Protein AF-A0A5E6NLK2-F1 (afdb_monomer_lite)

Sequence (223 aa):
MHVSTFINYLEFEYADNPQQTLNQLRQVKIALLKRGDVGKQTLAALEQAGDEDGNALAQMLARDVYLHLIGTDGNDILTSGSGFDVLEGGNGDDTLNAGQGNDKVTGGAGNDIYIFNLGDGQLEIMDANGYDGLKFGEGITKDDITITQEADGFVYIRINNTTDVVKFTQASTTSTLAIDYIYFADNSHSRIDANVILASLKTLTEGNDTLTANRMALTTFKP

pLDDT: mean 71.97, std 18.77, range [28.12, 96.5]

Foldseek 3Di:
DPLAVVLVVLVVVCVVPVVVSLVVVLVLLVVLVVVPPRSVVVVVVNCQDYDPVRGSSVCSVLVQSEHEAEADAEEEEEECAGHAYEYHQAHYAYEYEDAADAYEYENYEEAYEYEDEPRNAEYEYEADYHQYEYEYDPPQDPVQWDWDQDPVRWIKIDGHPGNYIYIYDYPDDDQGTRHQWYAYPVRDIDGDDSCVRVVLVVPDDPDDDDDDPDPPDPPDDDD

Secondary structure (DSSP, 8-state):
--HHHHHHHHHHHHHH-HHHHHHHHHHHHHHHHTTTHHHHHHHHHHHT-STTTT-HHHHHHTTT---EEE--BS--EEEEEESS-EEEEEESS-EEEEEEEEEEEEEEES--EEEE-TT-EEEEE---SS--EEEE-TT--GGGEEEEE-TTS-EEEEETTSS-EEEE--SSSSS--S-SEEE-TTS-EEE--HHHHHHHHTT--SS-------S--------

Radius of gyration: 20.66 Å; chains: 1; bounding box: 40×51×59 Å

Structure (mmCIF, N/CA/C/O backbone):
data_AF-A0A5E6NLK2-F1
#
_entry.id   AF-A0A5E6NLK2-F1
#
loop_
_atom_site.group_PDB
_atom_site.id
_atom_site.type_symbol
_atom_site.label_atom_id
_atom_site.label_alt_id
_atom_site.label_comp_id
_atom_site.label_asym_id
_atom_site.label_entity_id
_atom_site.label_seq_id
_atom_site.pdbx_PDB_ins_code
_atom_site.Cartn_x
_atom_site.Cartn_y
_atom_site.Cartn_z
_atom_site.occupancy
_atom_site.B_iso_or_equiv
_atom_site.auth_seq_id
_atom_site.auth_comp_id
_atom_site.auth_asym_id
_atom_site.auth_atom_id
_atom_site.pdbx_PDB_model_num
ATOM 1 N N . MET A 1 1 ? 12.614 -22.047 29.871 1.00 49.19 1 MET A N 1
ATOM 2 C CA . MET A 1 1 ? 12.180 -20.660 30.132 1.00 49.19 1 MET A CA 1
ATOM 3 C C . MET A 1 1 ? 10.686 -20.638 29.865 1.00 49.19 1 MET A C 1
ATOM 5 O O . MET A 1 1 ? 10.304 -20.999 28.760 1.00 49.19 1 MET A O 1
ATOM 9 N N . HIS A 1 2 ? 9.848 -20.401 30.876 1.00 66.25 2 HIS A N 1
ATOM 10 C CA . HIS A 1 2 ? 8.403 -20.304 30.649 1.00 66.25 2 HIS A CA 1
ATOM 11 C C . HIS A 1 2 ? 8.123 -19.045 29.823 1.00 66.25 2 HIS A C 1
ATOM 13 O O . HIS A 1 2 ? 8.764 -18.020 30.047 1.00 66.25 2 HIS A O 1
ATOM 19 N N . VAL A 1 3 ? 7.182 -19.121 28.881 1.00 56.47 3 VAL A N 1
ATOM 20 C CA . VAL A 1 3 ? 6.798 -17.988 28.020 1.00 56.47 3 VAL A CA 1
ATOM 21 C C . VAL A 1 3 ? 6.385 -16.770 28.858 1.00 56.47 3 VAL A C 1
ATOM 23 O O . VAL A 1 3 ? 6.792 -15.655 28.560 1.00 56.47 3 VAL A O 1
ATOM 26 N N . SER A 1 4 ? 5.729 -16.993 29.999 1.00 58.69 4 SER A N 1
ATOM 27 C CA . SER A 1 4 ? 5.396 -15.945 30.973 1.00 58.69 4 SER A CA 1
ATOM 28 C C . SER A 1 4 ? 6.613 -15.209 31.550 1.00 58.69 4 SER A C 1
ATOM 30 O O . SER A 1 4 ? 6.556 -14.009 31.778 1.00 58.69 4 SER A O 1
ATOM 32 N N . THR A 1 5 ? 7.747 -15.887 31.753 1.00 66.06 5 THR A N 1
ATOM 33 C CA . THR A 1 5 ? 8.980 -15.245 32.243 1.00 66.06 5 THR A CA 1
ATOM 34 C C . THR A 1 5 ? 9.588 -14.313 31.198 1.00 66.06 5 THR A C 1
ATOM 36 O O . THR A 1 5 ? 10.127 -13.268 31.546 1.00 66.06 5 THR A O 1
ATOM 39 N N . PHE A 1 6 ? 9.506 -14.691 29.921 1.00 67.75 6 PHE A N 1
ATOM 40 C CA . PHE A 1 6 ? 9.990 -13.870 28.814 1.00 67.75 6 PHE A CA 1
ATOM 41 C C . PHE A 1 6 ? 9.110 -12.631 28.606 1.00 67.75 6 PHE A C 1
ATOM 43 O O . PHE A 1 6 ? 9.630 -11.547 28.379 1.00 67.75 6 PHE A O 1
ATOM 50 N N . ILE A 1 7 ? 7.794 -12.770 28.766 1.00 64.75 7 ILE A N 1
ATOM 51 C CA . ILE A 1 7 ? 6.840 -11.661 28.634 1.00 64.75 7 ILE A CA 1
ATOM 52 C C . ILE A 1 7 ? 7.024 -10.636 29.748 1.00 64.75 7 ILE A C 1
ATOM 54 O O . ILE A 1 7 ? 7.223 -9.466 29.449 1.00 64.75 7 ILE A O 1
ATOM 58 N N . ASN A 1 8 ? 7.092 -11.073 31.008 1.00 65.19 8 ASN A N 1
ATOM 59 C CA . ASN A 1 8 ? 7.343 -10.162 32.131 1.00 65.19 8 ASN A CA 1
ATOM 60 C C . ASN A 1 8 ? 8.673 -9.403 31.972 1.00 65.19 8 ASN A C 1
ATOM 62 O O . ASN A 1 8 ? 8.796 -8.256 32.394 1.00 65.19 8 ASN A O 1
ATOM 66 N N . TYR A 1 9 ? 9.679 -10.049 31.371 1.00 72.44 9 TYR A N 1
ATOM 67 C CA . TYR A 1 9 ? 10.947 -9.403 31.045 1.00 72.44 9 TYR A CA 1
ATOM 68 C C . TYR A 1 9 ? 10.772 -8.330 29.964 1.00 72.44 9 TYR A C 1
ATOM 70 O O . TYR A 1 9 ? 11.240 -7.210 30.138 1.00 72.44 9 TYR A O 1
ATOM 78 N N . LEU A 1 10 ? 10.057 -8.640 28.880 1.00 70.94 10 LEU A N 1
ATOM 79 C CA . LEU A 1 10 ? 9.771 -7.669 27.826 1.00 70.94 10 LEU A CA 1
ATOM 80 C C . LEU A 1 10 ? 8.953 -6.483 28.341 1.00 70.94 10 LEU A C 1
ATOM 82 O O . LEU A 1 10 ? 9.253 -5.352 27.978 1.00 70.94 10 LEU A O 1
ATOM 86 N N . GLU A 1 11 ? 7.942 -6.709 29.178 1.00 67.50 11 GLU A N 1
ATOM 87 C CA . GLU A 1 11 ? 7.135 -5.636 29.771 1.00 67.50 11 GLU A CA 1
ATOM 88 C C . GLU A 1 11 ? 7.980 -4.697 30.632 1.00 67.50 11 GLU A C 1
ATOM 90 O O . GLU A 1 11 ? 7.839 -3.476 30.547 1.00 67.50 11 GLU A O 1
ATOM 95 N N . PHE A 1 12 ? 8.892 -5.265 31.425 1.00 73.88 12 PHE A N 1
ATOM 96 C CA . PHE A 1 12 ? 9.841 -4.502 32.226 1.00 73.88 12 PHE A CA 1
ATOM 97 C C . PHE A 1 12 ? 10.784 -3.663 31.349 1.00 73.88 12 PHE A C 1
ATOM 99 O O . PHE A 1 12 ? 10.906 -2.458 31.558 1.00 73.88 12 PHE A O 1
ATOM 106 N N . GLU A 1 13 ? 11.399 -4.268 30.330 1.00 76.56 13 GLU A N 1
ATOM 107 C CA . GLU A 1 13 ? 12.283 -3.568 29.384 1.00 76.56 13 GLU A CA 1
ATOM 108 C C . GLU A 1 13 ? 11.524 -2.520 28.556 1.00 76.56 13 GLU A C 1
ATOM 110 O O . GLU A 1 13 ? 12.066 -1.472 28.208 1.00 76.56 13 GLU A O 1
ATOM 115 N N . TYR A 1 14 ? 10.253 -2.763 28.230 1.00 68.94 14 TYR A N 1
ATOM 116 C CA . TYR A 1 14 ? 9.409 -1.795 27.533 1.00 68.94 14 TYR A CA 1
ATOM 117 C C . TYR A 1 14 ? 9.089 -0.590 28.417 1.00 68.94 14 TYR A C 1
ATOM 119 O O . TYR A 1 14 ? 9.087 0.533 27.922 1.00 68.94 14 TYR A O 1
ATOM 127 N N . ALA A 1 15 ? 8.838 -0.796 29.712 1.00 70.06 15 ALA A N 1
ATOM 128 C CA . ALA A 1 15 ? 8.613 0.299 30.651 1.00 70.06 15 ALA A CA 1
ATOM 129 C C . ALA A 1 15 ? 9.861 1.184 30.834 1.00 70.06 15 ALA A C 1
ATOM 131 O O . ALA A 1 15 ? 9.716 2.387 31.050 1.00 70.06 15 ALA A O 1
ATOM 132 N N . ASP A 1 16 ? 11.062 0.604 30.728 1.00 75.69 16 ASP A N 1
ATOM 133 C CA . ASP A 1 16 ? 12.340 1.313 30.876 1.00 75.69 16 ASP A CA 1
ATOM 134 C C . ASP A 1 16 ? 12.803 1.995 29.573 1.00 75.69 16 ASP A C 1
ATOM 136 O O . ASP A 1 16 ? 13.135 3.182 29.565 1.00 75.69 16 ASP A O 1
ATOM 140 N N . ASN A 1 17 ? 12.772 1.280 28.440 1.00 75.69 17 ASN A N 1
ATOM 141 C CA . ASN A 1 17 ? 13.174 1.805 27.134 1.00 75.69 17 ASN A CA 1
ATOM 142 C C . ASN A 1 17 ? 12.261 1.302 25.996 1.00 75.69 17 ASN A C 1
ATOM 144 O O . ASN A 1 17 ? 12.622 0.380 25.252 1.00 75.69 17 ASN A O 1
ATOM 148 N N . PRO A 1 18 ? 11.095 1.949 25.796 1.00 64.94 18 PRO A N 1
ATOM 149 C CA . PRO A 1 18 ? 10.098 1.513 24.821 1.00 64.94 18 PRO A CA 1
ATOM 150 C C . PRO A 1 18 ? 10.663 1.377 23.404 1.00 64.94 18 PRO A C 1
ATOM 152 O O . PRO A 1 18 ? 10.423 0.383 22.724 1.00 64.94 18 PRO A O 1
ATOM 155 N N . GLN A 1 19 ? 11.465 2.350 22.959 1.00 59.94 19 GLN A N 1
ATOM 156 C CA . GLN A 1 19 ? 11.980 2.381 21.590 1.00 59.94 19 GLN A CA 1
ATOM 157 C C . GLN A 1 19 ? 12.974 1.244 21.324 1.00 59.94 19 GLN A C 1
ATOM 159 O O . GLN A 1 19 ? 12.940 0.625 20.259 1.00 59.94 19 GLN A O 1
ATOM 164 N N . GLN A 1 20 ? 13.867 0.959 22.274 1.00 71.50 20 GLN A N 1
ATOM 165 C CA . GLN A 1 20 ? 14.837 -0.126 22.139 1.00 71.50 20 GLN A CA 1
ATOM 166 C C . GLN A 1 20 ? 14.154 -1.495 22.186 1.00 71.50 20 GLN A C 1
ATOM 168 O O . GLN A 1 20 ? 14.465 -2.356 21.362 1.00 71.50 20 GLN A O 1
ATOM 173 N N . THR A 1 21 ? 13.200 -1.676 23.095 1.00 67.44 21 THR A N 1
ATOM 174 C CA . THR A 1 21 ? 12.448 -2.927 23.234 1.00 67.44 21 THR A CA 1
ATOM 175 C C . THR A 1 21 ? 11.609 -3.201 21.989 1.00 67.44 21 THR A C 1
ATOM 177 O O . THR A 1 21 ? 11.656 -4.304 21.442 1.00 67.44 21 THR A O 1
ATOM 180 N N . LEU A 1 22 ? 10.947 -2.176 21.439 1.00 61.59 22 LEU A N 1
ATOM 181 C CA . LEU A 1 22 ? 10.261 -2.273 20.149 1.00 61.59 22 LEU A CA 1
ATOM 182 C C . LEU A 1 22 ? 11.238 -2.591 19.011 1.00 61.59 22 LEU A C 1
ATOM 184 O O . LEU A 1 22 ? 10.948 -3.463 18.202 1.00 61.59 22 LEU A O 1
ATOM 188 N N . ASN A 1 23 ? 12.418 -1.965 18.963 1.00 60.56 23 ASN A N 1
ATOM 189 C CA . ASN A 1 23 ? 13.445 -2.279 17.962 1.00 60.56 23 ASN A CA 1
ATOM 190 C C . ASN A 1 23 ? 13.902 -3.742 17.999 1.00 60.56 23 ASN A C 1
ATOM 192 O O . ASN A 1 23 ? 14.108 -4.357 16.953 1.00 60.56 23 ASN A O 1
ATOM 196 N N . GLN A 1 24 ? 14.053 -4.319 19.186 1.00 72.12 24 GLN A N 1
ATOM 197 C CA . GLN A 1 24 ? 14.421 -5.724 19.333 1.00 72.12 24 GLN A CA 1
ATOM 198 C C . GLN A 1 24 ? 13.275 -6.648 18.905 1.00 72.12 24 GLN A C 1
ATOM 200 O O . GLN A 1 24 ? 13.508 -7.608 18.168 1.00 72.12 24 GLN A O 1
ATOM 205 N N . LEU A 1 25 ? 12.033 -6.31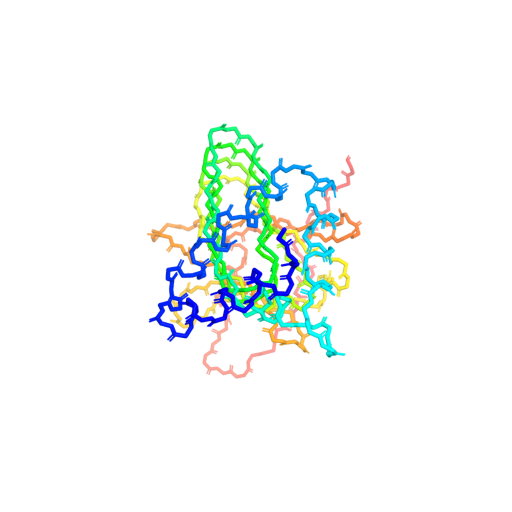8 19.272 1.00 74.00 25 LEU A N 1
ATOM 206 C CA . LEU A 1 25 ? 10.843 -7.049 18.829 1.00 74.00 25 LEU A CA 1
ATOM 207 C C . LEU A 1 25 ? 10.665 -6.989 17.301 1.00 74.00 25 LEU A C 1
ATOM 209 O O . LEU A 1 25 ? 10.347 -8.014 16.698 1.00 74.00 25 LEU A O 1
ATOM 213 N N . ARG A 1 26 ? 10.981 -5.854 16.653 1.00 67.94 26 ARG A N 1
ATOM 214 C CA . ARG A 1 26 ? 11.025 -5.712 15.180 1.00 67.94 26 ARG A CA 1
ATOM 215 C C . ARG A 1 26 ? 11.975 -6.716 14.545 1.00 67.94 26 ARG A C 1
ATOM 217 O O . ARG A 1 26 ? 11.587 -7.435 13.629 1.00 67.94 26 ARG A O 1
ATOM 224 N N . GLN A 1 27 ? 13.210 -6.796 15.041 1.00 70.06 27 GLN A N 1
ATOM 225 C CA . GLN A 1 27 ? 14.217 -7.711 14.494 1.00 70.06 27 GLN A CA 1
ATOM 226 C C . GLN A 1 27 ? 13.794 -9.175 14.645 1.00 70.06 27 GLN A C 1
ATOM 228 O O . GLN A 1 27 ? 13.995 -9.976 13.731 1.00 70.06 27 GLN A O 1
ATOM 233 N N . VAL A 1 28 ? 13.144 -9.521 15.759 1.00 76.31 28 VAL A N 1
ATOM 234 C CA . VAL A 1 28 ? 12.591 -10.863 15.979 1.00 76.31 28 VAL A CA 1
ATOM 235 C C . VAL A 1 28 ? 11.428 -11.146 15.023 1.00 76.31 28 VAL A C 1
ATOM 237 O O . VAL A 1 28 ? 11.435 -12.190 14.371 1.00 76.31 28 VAL A O 1
ATOM 240 N N . LYS A 1 29 ? 10.473 -10.217 14.867 1.00 72.25 29 LYS A N 1
ATOM 241 C CA . LYS A 1 29 ? 9.332 -10.357 13.942 1.00 72.25 29 LYS A CA 1
ATOM 242 C C . LYS A 1 29 ? 9.809 -10.532 12.497 1.00 72.25 29 LYS A C 1
ATOM 244 O O . LYS A 1 29 ? 9.402 -11.483 11.835 1.00 72.25 29 LYS A O 1
ATOM 249 N N . ILE A 1 30 ? 10.743 -9.700 12.033 1.00 64.25 30 ILE A N 1
ATOM 250 C CA . ILE A 1 30 ? 11.339 -9.798 10.688 1.00 64.25 30 ILE A CA 1
ATOM 251 C C . ILE A 1 30 ? 12.056 -11.138 10.503 1.00 64.25 30 ILE A C 1
ATOM 253 O O . ILE A 1 30 ? 11.871 -11.814 9.489 1.00 64.25 30 ILE A O 1
ATOM 257 N N . ALA A 1 31 ? 12.863 -11.551 11.482 1.00 73.50 31 ALA A N 1
ATOM 258 C CA . ALA A 1 31 ? 13.577 -12.820 11.420 1.00 73.50 31 ALA A CA 1
ATOM 259 C C . ALA A 1 31 ? 12.624 -14.023 11.345 1.00 73.50 31 ALA A C 1
ATOM 261 O O . ALA A 1 31 ? 12.947 -15.003 10.671 1.00 73.50 31 ALA A O 1
ATOM 262 N N . LEU A 1 32 ? 11.460 -13.944 11.998 1.00 76.38 32 LEU A N 1
ATOM 263 C CA . LEU A 1 32 ? 10.409 -14.955 11.907 1.00 76.38 32 LEU A CA 1
ATOM 264 C C . LEU A 1 32 ? 9.724 -14.926 10.540 1.00 76.38 32 LEU A C 1
ATOM 266 O O . LEU A 1 32 ? 9.648 -15.969 9.902 1.00 76.38 32 LEU A O 1
ATOM 270 N N . LEU A 1 33 ? 9.295 -13.764 10.042 1.00 70.88 33 LEU A N 1
ATOM 271 C CA . LEU A 1 33 ? 8.610 -13.652 8.746 1.00 70.88 33 LEU A CA 1
ATOM 272 C C . LEU A 1 33 ? 9.469 -14.159 7.576 1.00 70.88 33 LEU A C 1
ATOM 274 O O . LEU A 1 33 ? 8.957 -14.836 6.684 1.00 70.88 33 LEU A O 1
ATOM 278 N N . LYS A 1 34 ? 10.795 -13.972 7.638 1.00 75.12 34 LYS A N 1
ATOM 279 C CA . LYS A 1 34 ? 11.761 -14.553 6.682 1.00 75.12 34 LYS A CA 1
ATOM 280 C C . LYS A 1 34 ? 11.784 -16.093 6.662 1.00 75.12 34 LYS A C 1
ATOM 282 O O . LYS A 1 34 ? 12.439 -16.682 5.806 1.00 75.12 34 LYS A O 1
ATOM 287 N N . ARG A 1 35 ? 11.097 -16.774 7.588 1.00 82.06 35 ARG A N 1
ATOM 288 C CA . ARG A 1 35 ? 10.935 -18.242 7.625 1.00 82.06 35 ARG A CA 1
ATOM 289 C C . ARG A 1 35 ? 9.651 -18.737 6.947 1.00 82.06 35 ARG A C 1
ATOM 291 O O . ARG A 1 35 ? 9.339 -19.920 7.066 1.00 82.06 35 ARG A O 1
ATOM 298 N N . GLY A 1 36 ? 8.916 -17.873 6.244 1.00 76.62 36 GLY A N 1
ATOM 299 C CA . GLY A 1 36 ? 7.702 -18.254 5.516 1.00 76.62 36 GLY A CA 1
ATOM 300 C C . GLY A 1 36 ? 6.563 -18.673 6.451 1.00 76.62 36 GLY A C 1
ATOM 301 O O . GLY A 1 36 ? 6.397 -18.102 7.530 1.00 76.62 36 GLY A O 1
ATOM 302 N N . ASP A 1 37 ? 5.779 -19.680 6.063 1.00 76.81 37 ASP A N 1
ATOM 303 C CA . ASP A 1 37 ? 4.555 -20.073 6.784 1.00 76.81 37 ASP A CA 1
ATOM 304 C C . ASP A 1 37 ? 4.807 -20.531 8.222 1.00 76.81 37 ASP A C 1
ATOM 306 O O . ASP A 1 37 ? 4.031 -20.210 9.119 1.00 76.81 37 ASP A O 1
ATOM 310 N N . VAL A 1 38 ? 5.926 -21.215 8.473 1.00 72.44 38 VAL A N 1
ATOM 311 C CA . VAL A 1 38 ? 6.324 -21.621 9.832 1.00 72.44 38 VAL A CA 1
ATOM 312 C C . VAL A 1 38 ? 6.599 -20.394 10.699 1.00 72.44 38 VAL A C 1
ATOM 314 O O . VAL A 1 38 ? 6.217 -20.355 11.867 1.00 72.44 38 VAL A O 1
ATOM 317 N N . GLY A 1 39 ? 7.221 -19.367 10.118 1.00 73.88 39 GLY A N 1
ATOM 318 C CA . GLY A 1 39 ? 7.436 -18.076 10.759 1.00 73.88 39 GLY A CA 1
ATOM 319 C C . GLY A 1 39 ? 6.134 -17.380 11.136 1.00 73.88 39 GLY A C 1
ATOM 320 O O . GLY A 1 39 ? 5.974 -16.961 12.280 1.00 73.88 39 GLY A O 1
ATOM 321 N N . LYS A 1 40 ? 5.180 -17.333 10.199 1.00 69.44 40 LYS A N 1
ATOM 322 C CA . LYS A 1 40 ? 3.835 -16.774 10.415 1.00 69.44 40 LYS A CA 1
ATOM 323 C C . LYS A 1 40 ? 3.062 -17.529 11.501 1.00 69.44 40 LYS A C 1
ATOM 325 O O . LYS A 1 40 ? 2.493 -16.906 12.387 1.00 69.44 40 LYS A O 1
ATOM 330 N N . GLN A 1 41 ? 3.091 -18.862 11.480 1.00 74.62 41 GLN A N 1
ATOM 331 C CA . GLN A 1 41 ? 2.464 -19.699 12.512 1.00 74.62 41 GLN A CA 1
ATOM 332 C C . GLN A 1 41 ? 3.117 -19.510 13.884 1.00 74.62 41 GLN A C 1
ATOM 334 O O . GLN A 1 41 ? 2.428 -19.484 14.900 1.00 74.62 41 GLN A O 1
ATOM 339 N N . THR A 1 42 ? 4.442 -19.350 13.915 1.00 75.00 42 THR A N 1
ATOM 340 C CA . THR A 1 42 ? 5.182 -19.074 15.152 1.00 75.00 42 THR A CA 1
ATOM 341 C C . THR A 1 42 ? 4.813 -17.704 15.707 1.00 75.00 42 THR A C 1
ATOM 343 O O . THR A 1 42 ? 4.598 -17.581 16.906 1.00 75.00 42 THR A O 1
ATOM 346 N N . LEU A 1 43 ? 4.691 -16.690 14.848 1.00 72.88 43 LEU A N 1
ATOM 347 C CA . LEU A 1 43 ? 4.250 -15.358 15.250 1.00 72.88 43 LEU A CA 1
ATOM 348 C C . LEU A 1 43 ? 2.825 -15.396 15.823 1.00 72.88 43 LEU A C 1
ATOM 350 O O . LEU A 1 43 ? 2.626 -14.922 16.933 1.00 72.88 43 LEU A O 1
ATOM 354 N N . ALA A 1 44 ? 1.889 -16.076 15.155 1.00 69.56 44 ALA A N 1
ATOM 355 C CA . ALA A 1 44 ? 0.519 -16.248 15.646 1.00 69.56 44 ALA A CA 1
ATOM 356 C C . ALA A 1 44 ? 0.451 -16.985 16.999 1.00 69.56 44 ALA A C 1
ATOM 358 O O . ALA A 1 44 ? -0.357 -16.652 17.863 1.00 69.56 44 ALA A O 1
ATOM 359 N N . ALA A 1 45 ? 1.316 -17.981 17.212 1.00 72.88 45 ALA A N 1
ATOM 360 C CA . ALA A 1 45 ? 1.410 -18.682 18.491 1.00 72.88 45 ALA A CA 1
ATOM 361 C C . ALA A 1 45 ? 2.019 -17.809 19.603 1.00 72.88 45 ALA A C 1
ATOM 363 O O . ALA A 1 45 ? 1.639 -17.947 20.764 1.00 72.88 45 ALA A O 1
ATOM 364 N N . LEU A 1 46 ? 2.964 -16.925 19.262 1.00 72.19 46 LEU A N 1
ATOM 365 C CA . LEU A 1 46 ? 3.555 -15.965 20.197 1.00 72.19 46 LEU A CA 1
ATOM 366 C C . LEU A 1 46 ? 2.576 -14.841 20.546 1.00 72.19 46 LEU A C 1
ATOM 368 O O . LEU A 1 46 ? 2.514 -14.441 21.701 1.00 72.19 46 LEU A O 1
ATOM 372 N N . GLU A 1 47 ? 1.778 -14.382 19.586 1.00 66.88 47 GLU A N 1
ATOM 373 C CA . GLU A 1 47 ? 0.676 -13.447 19.820 1.00 66.88 47 GLU A CA 1
ATOM 374 C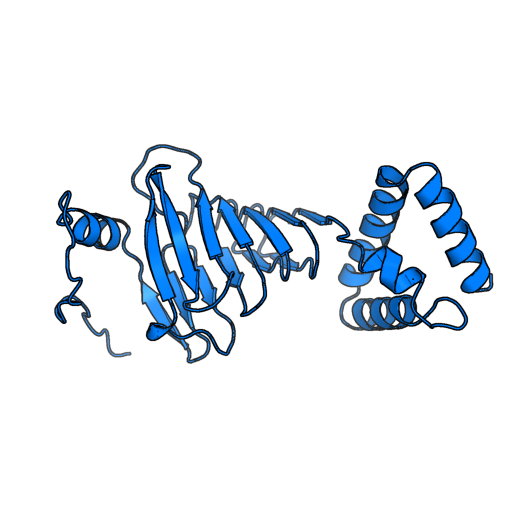 C . GLU A 1 47 ? -0.334 -14.036 20.817 1.00 66.88 47 GLU A C 1
ATOM 376 O O . GLU A 1 47 ? -0.694 -13.388 21.791 1.00 66.88 47 GLU A O 1
ATOM 381 N N . GLN A 1 48 ? -0.705 -15.308 20.663 1.00 67.00 48 GLN A N 1
ATOM 382 C CA . GLN A 1 48 ? -1.646 -15.984 21.569 1.00 67.00 48 GLN A CA 1
ATOM 383 C C . GLN A 1 48 ? -1.087 -16.292 22.967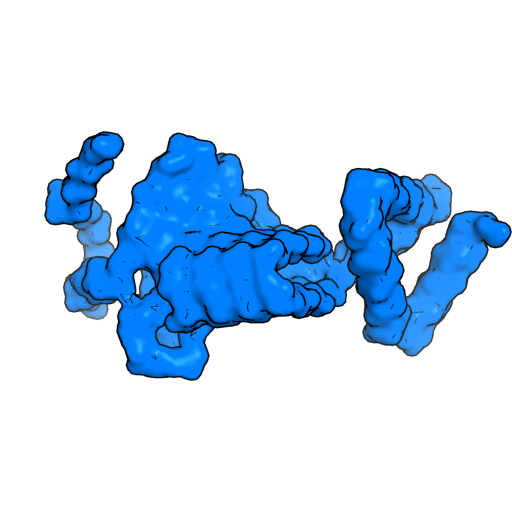 1.00 67.00 48 GLN A C 1
ATOM 385 O O . GLN A 1 48 ? -1.820 -16.770 23.835 1.00 67.00 48 GLN A O 1
ATOM 390 N N . ALA A 1 49 ? 0.209 -16.086 23.201 1.00 64.00 49 ALA A N 1
ATOM 391 C CA . ALA A 1 49 ? 0.836 -16.414 24.467 1.00 64.00 49 ALA A CA 1
ATOM 392 C C . ALA A 1 49 ? 1.044 -15.148 25.315 1.00 64.00 49 ALA A C 1
ATOM 394 O O . ALA A 1 49 ? 1.962 -14.381 25.054 1.00 64.00 49 ALA A O 1
ATOM 395 N N . GLY A 1 50 ? 0.249 -14.949 26.374 1.00 53.75 50 GLY A N 1
ATOM 396 C CA . GLY A 1 50 ? 0.537 -13.948 27.414 1.00 53.75 50 GLY A CA 1
ATOM 397 C C . GLY A 1 50 ? -0.595 -13.733 28.418 1.00 53.75 50 GLY A C 1
ATOM 398 O O . GLY A 1 50 ? -1.626 -13.237 28.011 1.00 53.75 50 GLY A O 1
ATOM 399 N N . ASP A 1 51 ? -0.342 -14.102 29.683 1.00 54.31 51 ASP A N 1
ATOM 400 C CA . ASP A 1 51 ? -1.195 -14.021 30.896 1.00 54.31 51 ASP A CA 1
ATOM 401 C C . ASP A 1 51 ? -2.645 -14.560 30.823 1.00 54.31 51 ASP A C 1
ATOM 403 O O . ASP A 1 51 ? -3.060 -15.135 29.821 1.00 54.31 51 ASP A O 1
ATOM 407 N N . GLU A 1 52 ? -3.363 -14.539 31.957 1.00 52.09 52 GLU A N 1
ATOM 408 C CA . GLU A 1 52 ? -4.686 -15.176 32.137 1.00 52.09 52 GLU A CA 1
ATOM 409 C C . GLU A 1 52 ? -5.776 -14.586 31.217 1.00 52.09 52 GLU A C 1
ATOM 411 O O . GLU A 1 52 ? -6.785 -15.253 30.978 1.00 52.09 52 GLU A O 1
ATOM 416 N N . ASP A 1 53 ? -5.526 -13.402 30.638 1.00 57.41 53 ASP A N 1
ATOM 417 C CA . ASP A 1 53 ? -6.368 -12.732 29.640 1.00 57.41 53 ASP A CA 1
ATOM 418 C C . ASP A 1 53 ? -5.855 -12.924 28.191 1.00 57.41 53 ASP A C 1
ATOM 420 O O . ASP A 1 53 ? -6.509 -12.513 27.228 1.00 57.41 53 ASP A O 1
ATOM 424 N N . GLY A 1 54 ? -4.714 -13.604 28.016 1.00 53.50 54 GLY A N 1
ATOM 425 C CA . GLY A 1 54 ? -4.268 -14.207 26.758 1.00 53.50 54 GLY A CA 1
ATOM 426 C C . GLY A 1 54 ? -3.688 -13.253 25.717 1.00 53.50 54 GLY A C 1
ATOM 427 O O . GLY A 1 54 ? -3.658 -13.621 24.545 1.00 53.50 54 GLY A O 1
ATOM 428 N N . ASN A 1 55 ? -3.261 -12.041 26.087 1.00 58.16 55 ASN A N 1
ATOM 429 C CA . ASN A 1 55 ? -2.894 -11.039 25.091 1.00 58.16 55 ASN A CA 1
ATOM 430 C C . ASN A 1 55 ? -1.744 -10.089 25.459 1.00 58.16 55 ASN A C 1
ATOM 432 O O . ASN A 1 55 ? -1.561 -9.126 24.734 1.00 58.16 55 ASN A O 1
ATOM 436 N N . ALA A 1 56 ? -0.945 -10.286 26.511 1.00 62.12 56 ALA A N 1
ATOM 437 C CA . ALA A 1 56 ? 0.117 -9.316 26.848 1.00 62.12 56 ALA A CA 1
ATOM 438 C C . ALA A 1 56 ? 1.195 -9.170 25.746 1.00 62.12 56 ALA A C 1
ATOM 440 O O . ALA A 1 56 ? 1.473 -8.064 25.279 1.00 62.12 56 ALA A O 1
ATOM 441 N N . LEU A 1 57 ? 1.751 -10.284 25.246 1.00 64.19 57 LEU A N 1
ATOM 442 C CA . LEU A 1 57 ? 2.733 -10.253 24.152 1.00 64.19 57 LEU A CA 1
ATOM 443 C C . LEU A 1 57 ? 2.094 -9.832 22.828 1.00 64.19 57 LEU A C 1
ATOM 445 O O . LEU A 1 57 ? 2.682 -9.031 22.109 1.00 64.19 57 LEU A O 1
ATOM 449 N N . ALA A 1 58 ? 0.878 -10.296 22.531 1.00 57.53 58 ALA A N 1
ATOM 450 C CA . ALA A 1 58 ? 0.098 -9.783 21.409 1.00 57.53 58 ALA A CA 1
ATOM 451 C C . ALA A 1 58 ? -0.185 -8.289 21.533 1.00 57.53 58 ALA A C 1
ATOM 453 O O . ALA A 1 58 ? -0.062 -7.600 20.544 1.00 57.53 58 ALA A O 1
ATOM 454 N N . GLN A 1 59 ? -0.492 -7.741 22.705 1.00 58.66 59 GLN A N 1
ATOM 455 C CA . GLN A 1 59 ? -0.683 -6.303 22.907 1.00 58.66 59 GLN A CA 1
ATOM 456 C C . GLN A 1 59 ? 0.634 -5.545 22.748 1.00 58.66 59 GLN A C 1
ATOM 458 O O . GLN A 1 59 ? 0.624 -4.405 22.307 1.00 58.66 59 GLN A O 1
ATOM 463 N N . MET A 1 60 ? 1.777 -6.147 23.082 1.00 59.72 60 MET A N 1
ATOM 464 C CA . MET A 1 60 ? 3.096 -5.561 22.830 1.00 59.72 60 MET A CA 1
ATOM 465 C C . MET A 1 60 ? 3.527 -5.653 21.359 1.00 59.72 60 MET A C 1
ATOM 467 O O . MET A 1 60 ? 4.202 -4.750 20.878 1.00 59.72 60 MET A O 1
ATOM 471 N N . LEU A 1 61 ? 3.131 -6.709 20.642 1.00 57.97 61 LEU A N 1
ATOM 472 C CA . LEU A 1 61 ? 3.371 -6.897 19.206 1.00 57.97 61 LEU A CA 1
ATOM 473 C C . LEU A 1 61 ? 2.349 -6.158 18.322 1.00 57.97 61 LEU A C 1
ATOM 475 O O . LEU A 1 61 ? 2.681 -5.770 17.207 1.00 57.97 61 LEU A O 1
ATOM 479 N N . ALA A 1 62 ? 1.129 -5.957 18.820 1.00 53.69 62 ALA A N 1
ATOM 480 C CA . ALA A 1 62 ? 0.029 -5.218 18.197 1.00 53.69 62 ALA A CA 1
ATOM 481 C C . ALA A 1 62 ? 0.021 -3.737 18.598 1.00 53.69 62 ALA A C 1
ATOM 483 O O . ALA A 1 62 ? -0.745 -2.954 18.047 1.00 53.69 62 ALA A O 1
ATOM 484 N N . ARG A 1 63 ? 0.872 -3.333 19.550 1.00 56.16 63 ARG A N 1
ATOM 485 C CA . ARG A 1 63 ? 1.217 -1.928 19.786 1.00 56.16 63 ARG A CA 1
ATOM 486 C C . ARG A 1 63 ? 2.063 -1.455 18.614 1.00 56.16 63 ARG A C 1
ATOM 488 O O . ARG A 1 63 ? 3.281 -1.544 18.715 1.00 56.16 63 ARG A O 1
ATOM 495 N N . ASP A 1 64 ? 1.404 -1.024 17.534 1.00 59.00 64 ASP A N 1
ATOM 496 C CA . ASP A 1 64 ? 1.954 -0.337 16.352 1.00 59.00 64 ASP A CA 1
ATOM 497 C C . ASP A 1 64 ? 3.472 -0.491 16.228 1.00 59.00 64 ASP A C 1
ATOM 499 O O . ASP A 1 64 ? 4.245 0.456 16.428 1.00 59.00 64 ASP A O 1
ATOM 503 N N . VAL A 1 65 ? 3.927 -1.731 16.012 1.00 64.06 65 VAL A N 1
ATOM 504 C CA . VAL A 1 65 ? 5.356 -2.010 15.951 1.00 64.06 65 VAL A CA 1
ATOM 505 C C . VAL A 1 65 ? 5.808 -1.480 14.608 1.00 64.06 65 VAL A C 1
ATOM 507 O O . VAL A 1 65 ? 5.778 -2.218 13.638 1.00 64.06 65 VAL A O 1
ATOM 510 N N . TYR A 1 66 ? 6.231 -0.215 14.583 1.00 70.75 66 TYR A N 1
ATOM 511 C CA . TYR A 1 66 ? 6.830 0.410 13.407 1.00 70.75 66 TYR A CA 1
ATOM 512 C C . TYR A 1 66 ? 7.887 -0.533 12.840 1.00 70.75 66 TYR A C 1
ATOM 514 O O . TYR A 1 66 ? 8.845 -0.865 13.533 1.00 70.75 66 TYR A O 1
ATOM 522 N N . LEU A 1 67 ? 7.722 -1.009 11.620 1.00 72.62 67 LEU A N 1
ATOM 523 C CA . LEU A 1 67 ? 8.679 -1.837 10.911 1.00 72.62 67 LEU A CA 1
ATOM 524 C C . LEU A 1 67 ? 9.347 -0.991 9.844 1.00 72.62 67 LEU A C 1
ATOM 526 O O . LEU A 1 67 ? 8.693 -0.299 9.082 1.00 72.62 67 LEU A O 1
ATOM 530 N N . HIS A 1 68 ? 10.671 -1.087 9.777 1.00 85.50 68 HIS A N 1
ATOM 531 C CA . HIS A 1 68 ? 11.432 -0.560 8.653 1.00 85.50 68 HIS A CA 1
ATOM 532 C C . HIS A 1 68 ? 11.975 -1.745 7.868 1.00 85.50 68 HIS A C 1
ATOM 534 O O . HIS A 1 68 ? 12.871 -2.448 8.344 1.00 85.50 68 HIS A O 1
ATOM 540 N N . LEU A 1 69 ? 11.367 -2.015 6.717 1.00 80.94 69 LEU A N 1
ATOM 541 C CA . LEU A 1 69 ? 11.774 -3.072 5.803 1.00 80.94 69 LEU A CA 1
ATOM 542 C C . LEU A 1 69 ? 12.511 -2.449 4.627 1.00 80.94 69 LEU A C 1
ATOM 544 O O . LEU A 1 69 ? 12.014 -1.518 4.007 1.00 80.94 69 LEU A O 1
ATOM 548 N N . ILE A 1 70 ? 13.687 -2.987 4.333 1.00 88.19 70 ILE A N 1
ATOM 549 C CA . ILE A 1 70 ? 14.502 -2.584 3.193 1.00 88.19 70 ILE A CA 1
ATOM 550 C C . ILE A 1 70 ? 14.775 -3.859 2.400 1.00 88.19 70 ILE A C 1
ATOM 552 O O . ILE A 1 70 ? 15.255 -4.847 2.978 1.00 88.19 70 ILE A O 1
ATOM 556 N N . GLY A 1 71 ? 14.399 -3.853 1.126 1.00 85.06 71 GLY A N 1
ATOM 557 C CA . GLY A 1 71 ? 14.716 -4.894 0.164 1.00 85.06 71 GLY A CA 1
ATOM 558 C C . GLY A 1 71 ? 16.177 -4.822 -0.271 1.00 85.06 71 GLY A C 1
ATOM 559 O O . GLY A 1 71 ? 17.042 -4.251 0.404 1.00 85.06 71 GLY A O 1
ATOM 560 N N . THR A 1 72 ? 16.486 -5.514 -1.352 1.00 85.69 72 THR A N 1
ATOM 561 C CA . THR A 1 72 ? 17.841 -5.740 -1.837 1.00 85.69 72 THR A CA 1
ATOM 562 C C . THR A 1 72 ? 17.935 -5.426 -3.328 1.00 85.69 72 THR A C 1
ATOM 564 O O . THR A 1 72 ? 17.144 -4.661 -3.865 1.00 85.69 72 THR A O 1
ATOM 567 N N . ASP A 1 73 ? 18.967 -5.950 -3.988 1.00 85.50 73 ASP A N 1
ATOM 568 C CA . ASP A 1 73 ? 18.965 -6.015 -5.443 1.00 85.50 73 ASP A CA 1
ATOM 569 C C . ASP A 1 73 ? 18.167 -7.254 -5.881 1.00 85.50 73 ASP A C 1
ATOM 571 O O . ASP A 1 73 ? 18.449 -8.370 -5.431 1.00 85.50 73 ASP A O 1
ATOM 575 N N . GLY A 1 74 ? 17.252 -7.081 -6.830 1.00 85.88 74 GLY A N 1
ATOM 576 C CA . GLY A 1 74 ? 16.356 -8.114 -7.340 1.00 85.88 74 GLY A CA 1
ATOM 577 C C . GLY A 1 74 ? 14.902 -7.863 -6.944 1.00 85.88 74 GLY A C 1
ATOM 578 O O . GLY A 1 74 ? 14.590 -6.922 -6.242 1.00 85.88 74 GLY A O 1
ATOM 579 N N . ASN A 1 75 ? 14.006 -8.720 -7.427 1.00 88.50 75 ASN A N 1
ATOM 580 C CA . ASN A 1 75 ? 12.569 -8.538 -7.233 1.00 88.50 75 ASN A CA 1
ATOM 581 C C . ASN A 1 75 ? 12.153 -9.061 -5.851 1.00 88.50 75 ASN A C 1
ATOM 583 O O . ASN A 1 75 ? 12.111 -10.282 -5.638 1.00 88.50 75 ASN A O 1
ATOM 587 N N . ASP A 1 76 ? 11.836 -8.160 -4.929 1.00 85.81 76 ASP A N 1
ATOM 588 C CA . ASP A 1 76 ? 11.511 -8.466 -3.544 1.00 85.81 76 ASP A CA 1
ATOM 589 C C . ASP A 1 76 ? 9.998 -8.415 -3.253 1.00 85.81 76 ASP A C 1
ATOM 591 O O . ASP A 1 76 ? 9.191 -7.794 -3.945 1.00 85.81 76 ASP A O 1
ATOM 595 N N . ILE A 1 77 ? 9.584 -9.120 -2.192 1.00 89.81 77 ILE A N 1
ATOM 596 C CA . ILE A 1 77 ? 8.211 -9.082 -1.664 1.00 89.81 77 ILE A CA 1
ATOM 597 C C . ILE A 1 77 ? 8.268 -8.641 -0.203 1.00 89.81 77 ILE A C 1
ATOM 599 O O . ILE A 1 77 ? 8.738 -9.387 0.663 1.00 89.81 77 ILE A O 1
ATOM 603 N N . LEU A 1 78 ? 7.770 -7.437 0.079 1.00 83.56 78 LEU A N 1
ATOM 604 C CA . LEU A 1 78 ? 7.812 -6.810 1.397 1.00 83.56 78 LEU A CA 1
ATOM 605 C C . LEU A 1 78 ? 6.402 -6.740 1.991 1.00 83.56 78 LEU A C 1
ATOM 607 O O . LEU A 1 78 ? 5.453 -6.294 1.347 1.00 83.56 78 LEU A O 1
ATOM 611 N N . THR A 1 79 ? 6.252 -7.186 3.240 1.00 87.81 79 THR A N 1
ATOM 612 C CA . THR A 1 79 ? 4.983 -7.091 3.978 1.00 87.81 79 THR A CA 1
ATOM 613 C C . THR A 1 79 ? 5.223 -6.829 5.461 1.00 87.81 79 THR A C 1
ATOM 615 O O . THR A 1 79 ? 5.929 -7.617 6.098 1.00 87.81 79 THR A O 1
ATOM 618 N N . SER A 1 80 ? 4.641 -5.762 6.021 1.00 80.44 80 SER A N 1
ATOM 619 C CA . SER A 1 80 ? 4.866 -5.350 7.420 1.00 80.44 80 SER A CA 1
ATOM 620 C C . SER A 1 80 ? 3.659 -5.566 8.349 1.00 80.44 80 SER A C 1
ATOM 622 O O . SER A 1 80 ? 3.840 -6.031 9.485 1.00 80.44 80 SER A O 1
ATOM 624 N N . GLY A 1 81 ? 2.433 -5.432 7.838 1.00 81.50 81 GLY A N 1
ATOM 625 C CA . GLY A 1 81 ? 1.208 -5.803 8.547 1.00 81.50 81 GLY A CA 1
ATOM 626 C C . GLY A 1 81 ? 0.547 -4.598 9.204 1.00 81.50 81 GLY A C 1
ATOM 627 O O . GLY A 1 81 ? 0.213 -3.653 8.520 1.00 81.50 81 GLY A O 1
ATOM 628 N N . SER A 1 82 ? 0.252 -4.653 10.499 1.00 80.38 82 SER A N 1
ATOM 629 C CA . SER A 1 82 ? -0.309 -3.490 11.196 1.00 80.38 82 SER A CA 1
ATOM 630 C C . SER A 1 82 ? 0.795 -2.651 11.843 1.00 80.38 82 SER A C 1
ATOM 632 O O . SER A 1 82 ? 1.702 -3.224 12.459 1.00 80.38 82 SER A O 1
ATOM 634 N N . GLY A 1 83 ? 0.665 -1.328 11.802 1.00 79.81 83 GLY A N 1
ATOM 635 C CA . GLY A 1 83 ? 1.553 -0.380 12.467 1.00 79.81 83 GLY A CA 1
ATOM 636 C C . GLY A 1 83 ? 1.777 0.891 11.654 1.00 79.81 83 GLY A C 1
ATOM 637 O O . GLY A 1 83 ? 1.080 1.162 10.693 1.00 79.81 83 GLY A O 1
ATOM 638 N N . PHE A 1 84 ? 2.742 1.706 12.074 1.00 84.69 84 PHE A N 1
ATOM 639 C CA . PHE A 1 84 ? 3.250 2.804 11.252 1.00 84.69 84 PHE A CA 1
ATOM 640 C C . PHE A 1 84 ? 4.551 2.334 10.623 1.00 84.69 84 PHE A C 1
ATOM 642 O O . PHE A 1 84 ? 5.582 2.379 11.284 1.00 84.69 84 PHE A O 1
ATOM 649 N N . ASP A 1 85 ? 4.516 1.846 9.396 1.00 87.44 85 ASP A N 1
ATOM 650 C CA . ASP A 1 85 ? 5.627 1.132 8.786 1.00 87.44 85 ASP A CA 1
ATOM 651 C C . ASP A 1 85 ? 6.296 1.936 7.665 1.00 87.44 85 ASP A C 1
ATOM 653 O O . ASP A 1 85 ? 5.730 2.855 7.068 1.00 87.44 85 ASP A O 1
ATOM 657 N N . VAL A 1 86 ? 7.554 1.593 7.393 1.00 89.94 86 VAL A N 1
ATOM 658 C CA . VAL A 1 86 ? 8.349 2.123 6.286 1.00 89.94 86 VAL A CA 1
ATOM 659 C C . VAL A 1 86 ? 8.894 0.963 5.465 1.00 89.94 86 VAL A C 1
ATOM 661 O O . VAL A 1 86 ? 9.635 0.127 5.987 1.00 89.94 86 VAL A O 1
ATOM 664 N N . LEU A 1 87 ? 8.544 0.910 4.183 1.00 92.94 87 LEU A N 1
ATOM 665 C CA . LEU A 1 87 ? 9.055 -0.074 3.226 1.00 92.94 87 LEU A CA 1
ATOM 666 C C . LEU A 1 87 ? 9.883 0.630 2.146 1.00 92.94 87 LEU A C 1
ATOM 668 O O . LEU A 1 87 ? 9.448 1.628 1.576 1.00 92.94 87 LEU A O 1
ATOM 672 N N . GLU A 1 88 ? 11.047 0.069 1.839 1.00 93.94 88 GLU A N 1
ATOM 673 C CA . GLU A 1 88 ? 11.927 0.476 0.742 1.00 93.94 88 GLU A CA 1
ATOM 674 C C . GLU A 1 88 ? 12.221 -0.761 -0.116 1.00 93.94 88 GLU A C 1
ATOM 676 O O . GLU A 1 88 ? 12.818 -1.707 0.396 1.00 93.94 88 GLU A O 1
ATOM 681 N N . GLY A 1 89 ? 11.772 -0.784 -1.374 1.00 92.31 89 GLY A N 1
ATOM 682 C CA . GLY A 1 89 ? 11.946 -1.920 -2.290 1.00 92.31 89 GLY A CA 1
ATOM 683 C C . GLY A 1 89 ? 13.404 -2.109 -2.702 1.00 92.31 89 GLY A C 1
ATOM 684 O O . GLY A 1 89 ? 14.027 -3.101 -2.336 1.00 92.31 89 GLY A O 1
ATOM 685 N N . GLY A 1 90 ? 14.002 -1.081 -3.302 1.00 90.31 90 GLY A N 1
ATOM 686 C CA . GLY A 1 90 ? 15.403 -1.103 -3.710 1.00 90.31 90 GLY A CA 1
ATOM 687 C C . GLY A 1 90 ? 15.538 -1.133 -5.226 1.00 90.31 90 GLY A C 1
ATOM 688 O O . GLY A 1 90 ? 15.003 -0.260 -5.904 1.00 90.31 90 GLY A O 1
ATOM 689 N N . ASN A 1 91 ? 16.347 -2.055 -5.752 1.00 88.38 91 ASN A N 1
ATOM 690 C CA . ASN A 1 91 ? 16.491 -2.246 -7.196 1.00 88.38 91 ASN A CA 1
ATOM 691 C C . ASN A 1 91 ? 15.769 -3.529 -7.601 1.00 88.38 91 ASN A C 1
ATOM 693 O O . ASN A 1 91 ? 16.120 -4.577 -7.078 1.00 88.38 91 ASN A O 1
ATOM 697 N N . GLY A 1 92 ? 14.952 -3.505 -8.646 1.00 90.31 92 GLY A N 1
ATOM 698 C CA . GLY A 1 92 ? 14.195 -4.667 -9.112 1.00 90.31 92 GLY A CA 1
ATOM 699 C C . GLY A 1 92 ? 12.712 -4.342 -9.212 1.00 90.31 92 GLY A C 1
ATOM 700 O O . GLY A 1 92 ? 12.297 -3.254 -8.855 1.00 90.31 92 GLY A O 1
ATOM 701 N N . ASP A 1 93 ? 11.921 -5.268 -9.752 1.00 92.94 93 ASP A N 1
ATOM 702 C CA . ASP A 1 93 ? 10.463 -5.107 -9.770 1.00 92.94 93 ASP A CA 1
ATOM 703 C C . ASP A 1 93 ? 9.888 -5.641 -8.445 1.00 92.94 93 ASP A C 1
ATOM 705 O O . ASP A 1 93 ? 9.758 -6.862 -8.270 1.00 92.94 93 ASP A O 1
ATOM 709 N N . ASP A 1 94 ? 9.554 -4.752 -7.513 1.00 93.94 94 ASP A N 1
ATOM 710 C CA . ASP A 1 94 ? 9.180 -5.098 -6.144 1.00 93.94 94 ASP A CA 1
ATOM 711 C C . ASP A 1 94 ? 7.664 -5.178 -5.929 1.00 93.94 94 ASP A C 1
ATOM 713 O O . ASP A 1 94 ? 6.848 -4.569 -6.619 1.00 93.94 94 ASP A O 1
ATOM 717 N N . THR A 1 95 ? 7.243 -5.958 -4.931 1.00 92.69 95 THR A N 1
ATOM 718 C CA . THR A 1 95 ? 5.850 -6.003 -4.459 1.00 92.69 95 THR A CA 1
ATOM 719 C C . THR A 1 95 ? 5.777 -5.617 -2.988 1.00 92.69 95 THR A C 1
ATOM 721 O O . THR A 1 95 ? 6.275 -6.334 -2.118 1.00 92.69 95 THR A O 1
ATOM 724 N N . LEU A 1 96 ? 5.110 -4.503 -2.696 1.00 95.06 96 LEU A N 1
ATOM 725 C CA . LEU A 1 96 ? 5.143 -3.840 -1.395 1.00 95.06 96 LEU A CA 1
ATOM 726 C C . LEU A 1 96 ? 3.733 -3.759 -0.802 1.00 95.06 96 LEU A C 1
ATOM 728 O O . LEU A 1 96 ? 2.817 -3.210 -1.412 1.00 95.06 96 LEU A O 1
ATOM 732 N N . ASN A 1 97 ? 3.554 -4.299 0.402 1.00 95.12 97 ASN A N 1
ATOM 733 C CA . ASN A 1 97 ? 2.296 -4.248 1.144 1.00 95.12 97 ASN A CA 1
ATOM 734 C C . ASN A 1 97 ? 2.556 -3.823 2.593 1.00 95.12 97 ASN A C 1
ATOM 736 O O . ASN A 1 97 ? 2.960 -4.647 3.415 1.00 95.12 97 ASN A O 1
ATOM 740 N N . ALA A 1 98 ? 2.337 -2.550 2.909 1.00 91.12 98 ALA A N 1
ATOM 741 C CA . ALA A 1 98 ? 2.538 -2.073 4.272 1.00 91.12 98 ALA A CA 1
ATOM 742 C C . ALA A 1 98 ? 1.445 -2.590 5.224 1.00 91.12 98 ALA A C 1
ATOM 744 O O . ALA A 1 98 ? 1.764 -3.047 6.313 1.00 91.12 98 ALA A O 1
ATOM 745 N N . GLY A 1 99 ? 0.205 -2.712 4.747 1.00 89.31 99 GLY A N 1
ATOM 746 C CA . GLY A 1 99 ? -0.923 -3.213 5.524 1.00 89.31 99 GLY A CA 1
ATOM 747 C C . GLY A 1 99 ? -1.647 -2.090 6.262 1.00 89.31 99 GLY A C 1
ATOM 748 O O . GLY A 1 99 ? -1.910 -1.049 5.677 1.00 89.31 99 GLY A O 1
ATOM 749 N N . GLN A 1 100 ? -2.051 -2.333 7.509 1.00 88.31 100 GLN A N 1
ATOM 750 C CA . GLN A 1 100 ? -2.910 -1.423 8.260 1.00 88.31 100 GLN A CA 1
ATOM 751 C C . GLN A 1 100 ? -2.110 -0.379 9.044 1.00 88.31 100 GLN A C 1
ATOM 753 O O . GLN A 1 100 ? -1.465 -0.719 10.033 1.00 88.31 100 GLN A O 1
ATOM 758 N N . GLY A 1 101 ? -2.336 0.898 8.755 1.00 87.56 101 GLY A N 1
ATOM 759 C CA . GLY A 1 101 ? -1.904 2.017 9.582 1.00 87.56 101 GLY A CA 1
ATOM 760 C C . GLY A 1 101 ? -1.599 3.264 8.765 1.00 87.56 101 GLY A C 1
ATOM 761 O O . GLY A 1 101 ? -2.283 3.537 7.784 1.00 87.56 101 GLY A O 1
ATOM 762 N N . ASN A 1 102 ? -0.641 4.081 9.220 1.00 90.88 102 ASN A N 1
ATOM 763 C CA . ASN A 1 102 ? -0.163 5.223 8.428 1.00 90.88 102 ASN A CA 1
ATOM 764 C C . ASN A 1 102 ? 1.266 4.949 7.951 1.00 90.88 102 ASN A C 1
ATOM 766 O O . ASN A 1 102 ? 2.231 5.236 8.666 1.00 90.88 102 ASN A O 1
ATOM 770 N N . ASP A 1 103 ? 1.383 4.428 6.740 1.00 94.94 103 ASP A N 1
ATOM 771 C CA . ASP A 1 103 ? 2.615 3.837 6.236 1.00 94.94 103 ASP A CA 1
A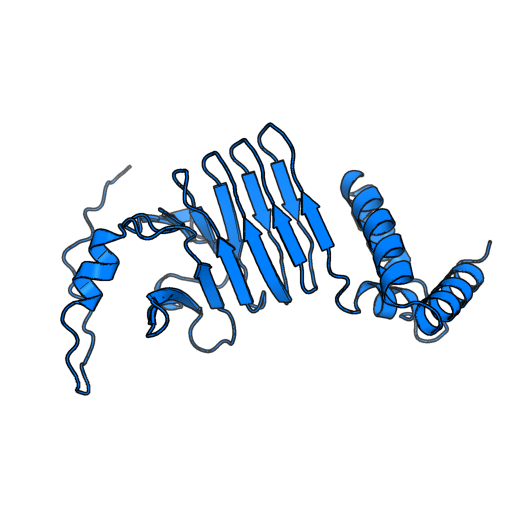TOM 772 C C . ASP A 1 103 ? 3.290 4.694 5.174 1.00 94.94 103 ASP A C 1
ATOM 774 O O . ASP A 1 103 ? 2.655 5.498 4.485 1.00 94.94 103 ASP A O 1
ATOM 778 N N . LYS A 1 104 ? 4.600 4.495 5.017 1.00 95.06 104 LYS A N 1
ATOM 779 C CA . LYS A 1 104 ? 5.393 5.088 3.940 1.00 95.06 104 LYS A CA 1
ATOM 780 C C . LYS A 1 104 ? 6.065 4.010 3.116 1.00 95.06 104 LYS A C 1
ATOM 782 O O . LYS A 1 104 ? 6.739 3.139 3.656 1.00 95.06 104 LYS A O 1
ATOM 787 N N . VAL A 1 105 ? 5.931 4.093 1.802 1.00 95.25 105 VAL A N 1
ATOM 788 C CA . VAL A 1 105 ? 6.479 3.095 0.889 1.00 95.25 105 VAL A CA 1
ATOM 789 C C . VAL A 1 105 ? 7.228 3.779 -0.245 1.00 95.25 105 VAL A C 1
ATOM 791 O O . VAL A 1 105 ? 6.732 4.719 -0.859 1.00 95.25 105 VAL A O 1
ATOM 794 N N . THR A 1 106 ? 8.445 3.314 -0.503 1.00 93.81 106 THR A N 1
ATOM 795 C CA . THR A 1 106 ? 9.284 3.693 -1.647 1.00 93.81 106 THR A CA 1
ATOM 796 C C . THR A 1 106 ? 9.568 2.424 -2.438 1.00 93.81 106 THR A C 1
ATOM 798 O O . THR A 1 106 ? 10.052 1.460 -1.846 1.00 93.81 106 THR A O 1
ATOM 801 N N . GLY A 1 107 ? 9.238 2.389 -3.729 1.00 91.50 107 GLY A N 1
ATOM 802 C CA . GLY A 1 107 ? 9.542 1.239 -4.587 1.00 91.50 107 GLY A CA 1
ATOM 803 C C . GLY A 1 107 ? 11.019 1.241 -4.957 1.00 91.50 107 GLY A C 1
ATOM 804 O O . GLY A 1 107 ? 11.777 0.406 -4.474 1.00 91.50 107 GLY A O 1
ATOM 805 N N . GLY A 1 108 ? 11.474 2.314 -5.598 1.00 90.44 108 GLY A N 1
ATOM 806 C CA . GLY A 1 108 ? 12.885 2.549 -5.873 1.00 90.44 108 GLY A CA 1
ATOM 807 C C . GLY A 1 108 ? 13.169 2.560 -7.367 1.00 90.44 108 GLY A C 1
ATOM 808 O O . GLY A 1 108 ? 12.915 3.562 -8.034 1.00 90.44 108 GLY A O 1
ATOM 809 N N . ALA A 1 109 ? 13.835 1.527 -7.874 1.00 89.50 109 ALA A N 1
ATOM 810 C CA . ALA A 1 109 ? 14.137 1.398 -9.292 1.00 89.50 109 ALA A CA 1
ATOM 811 C C . ALA A 1 109 ? 13.595 0.079 -9.826 1.00 89.50 109 ALA A C 1
ATOM 813 O O . ALA A 1 109 ? 14.108 -0.969 -9.462 1.00 89.50 109 ALA A O 1
ATOM 814 N N . GLY A 1 110 ? 12.696 0.132 -10.799 1.00 90.56 110 GLY A N 1
ATOM 815 C CA . GLY A 1 110 ? 12.096 -1.061 -11.387 1.00 90.56 110 GLY A CA 1
ATOM 816 C C . GLY A 1 110 ? 10.694 -0.739 -11.851 1.00 90.56 110 GLY A C 1
ATOM 817 O O . GLY A 1 110 ? 10.434 0.403 -12.197 1.00 90.56 110 GLY A O 1
ATOM 818 N N . ASN A 1 111 ? 9.818 -1.732 -11.932 1.00 90.69 111 ASN A N 1
ATOM 819 C CA . ASN A 1 111 ? 8.381 -1.519 -12.053 1.00 90.69 111 ASN A CA 1
ATOM 820 C C . ASN A 1 111 ? 7.718 -2.151 -10.834 1.00 90.69 111 ASN A C 1
ATOM 822 O O . ASN A 1 111 ? 7.586 -3.377 -10.756 1.00 90.69 111 ASN A O 1
ATOM 826 N N . ASP A 1 112 ? 7.286 -1.313 -9.908 1.00 93.69 112 ASP A N 1
ATOM 827 C CA . ASP A 1 112 ? 6.882 -1.750 -8.582 1.00 93.69 112 ASP A CA 1
ATOM 828 C C . ASP A 1 112 ? 5.366 -1.886 -8.462 1.00 93.69 112 ASP A C 1
ATOM 830 O O . ASP A 1 112 ? 4.582 -1.224 -9.148 1.00 93.69 112 ASP A O 1
ATOM 834 N N . ILE A 1 113 ? 4.924 -2.774 -7.573 1.00 93.44 113 ILE A N 1
ATOM 835 C CA . ILE A 1 113 ? 3.514 -2.987 -7.252 1.00 93.44 113 ILE A CA 1
ATOM 836 C C . ILE A 1 113 ? 3.267 -2.694 -5.776 1.00 93.44 113 ILE A C 1
ATOM 838 O O . ILE A 1 113 ? 3.679 -3.451 -4.897 1.00 93.44 113 ILE A O 1
ATOM 842 N N . TYR A 1 114 ? 2.487 -1.653 -5.503 1.00 95.62 114 TYR A N 1
ATOM 843 C CA . TYR A 1 114 ? 1.988 -1.328 -4.169 1.00 95.62 114 TYR A CA 1
ATOM 844 C C . TYR A 1 114 ? 0.615 -1.960 -3.974 1.00 95.62 114 TYR A C 1
ATOM 846 O O . TYR A 1 114 ? -0.280 -1.780 -4.800 1.00 95.62 114 TYR A O 1
ATOM 854 N N . ILE A 1 115 ? 0.425 -2.705 -2.892 1.00 96.12 115 ILE A N 1
ATOM 855 C CA . ILE A 1 115 ? -0.857 -3.329 -2.556 1.00 96.12 115 ILE A CA 1
ATOM 856 C C . ILE A 1 115 ? -1.553 -2.488 -1.491 1.00 96.12 115 ILE A C 1
ATOM 858 O O . ILE A 1 115 ? -0.937 -2.133 -0.491 1.00 96.12 115 ILE A O 1
ATOM 862 N N . PHE A 1 116 ? -2.839 -2.211 -1.704 1.00 96.50 116 PHE A N 1
ATOM 863 C CA . PHE A 1 116 ? -3.679 -1.485 -0.756 1.00 96.50 116 PHE A CA 1
ATOM 864 C C . PHE A 1 116 ? -5.063 -2.133 -0.647 1.00 96.50 116 PHE A C 1
ATOM 866 O O . PHE A 1 116 ? -5.739 -2.367 -1.653 1.00 96.50 116 PHE A O 1
ATOM 873 N N . ASN A 1 117 ? -5.496 -2.435 0.568 1.00 96.31 117 ASN A N 1
ATOM 874 C CA . ASN A 1 117 ? -6.750 -3.111 0.878 1.00 96.31 117 ASN A CA 1
ATOM 875 C C . ASN A 1 117 ? -7.698 -2.187 1.644 1.00 96.31 117 ASN A C 1
ATOM 877 O O . ASN A 1 117 ? -7.314 -1.158 2.193 1.00 96.31 117 ASN A O 1
ATOM 881 N N . LEU A 1 118 ? -8.972 -2.571 1.680 1.00 95.06 118 LEU A N 1
ATOM 882 C CA . LEU A 1 118 ? -9.966 -1.865 2.476 1.00 95.06 118 LEU A CA 1
ATOM 883 C C . LEU A 1 118 ? -9.627 -1.996 3.970 1.00 95.06 118 LEU A C 1
ATOM 885 O O . LEU A 1 118 ? -9.489 -3.112 4.473 1.00 95.06 118 LEU A O 1
ATOM 889 N N . GLY A 1 119 ? -9.554 -0.871 4.677 1.00 93.75 119 GLY A N 1
ATOM 890 C CA . GLY A 1 119 ? -9.178 -0.790 6.087 1.00 93.75 119 GLY A CA 1
ATOM 891 C C . GLY A 1 119 ? -7.679 -0.632 6.348 1.00 93.75 119 GLY A C 1
ATOM 892 O O . GLY A 1 119 ? -7.297 -0.588 7.517 1.00 93.75 119 GLY A O 1
ATOM 893 N N . ASP A 1 120 ? -6.848 -0.524 5.305 1.00 94.12 120 ASP A N 1
ATOM 894 C CA . ASP A 1 120 ? -5.402 -0.320 5.452 1.00 94.12 120 ASP A CA 1
ATOM 895 C C . ASP A 1 120 ? -5.059 1.087 5.987 1.00 94.12 120 ASP A C 1
ATOM 897 O O . ASP A 1 120 ? -3.971 1.302 6.505 1.00 94.12 120 ASP A O 1
ATOM 901 N N . GLY A 1 121 ? -5.985 2.052 5.963 1.00 95.31 121 GLY A N 1
ATOM 902 C CA . GLY A 1 121 ? -5.754 3.384 6.518 1.00 95.31 121 GLY A CA 1
ATOM 903 C C . GLY A 1 121 ? -5.062 4.322 5.531 1.00 95.31 121 GLY A C 1
ATOM 904 O O . GLY A 1 121 ? -5.596 4.611 4.460 1.00 95.31 121 GLY A O 1
ATOM 905 N N . GLN A 1 122 ? -3.920 4.893 5.906 1.00 95.88 122 GLN A N 1
ATOM 906 C CA . GLN A 1 122 ? -3.239 5.913 5.107 1.00 95.88 122 GLN A CA 1
ATOM 907 C C . GLN A 1 122 ? -1.912 5.392 4.568 1.00 95.88 122 GLN A C 1
ATOM 909 O O . GLN A 1 122 ? -1.003 5.084 5.325 1.00 95.88 122 GLN A O 1
ATOM 914 N N . LEU A 1 123 ? -1.758 5.400 3.252 1.00 96.00 123 LEU A N 1
ATOM 915 C CA . LEU A 1 123 ? -0.528 4.990 2.591 1.00 96.00 123 LEU A CA 1
ATOM 916 C C . LEU A 1 123 ? 0.105 6.180 1.867 1.00 96.00 123 LEU A C 1
ATOM 918 O O . LEU A 1 123 ? -0.527 6.798 1.013 1.00 96.00 123 LEU A O 1
ATOM 922 N N . GLU A 1 124 ? 1.358 6.495 2.178 1.00 94.69 124 GLU A N 1
ATOM 923 C CA . GLU A 1 124 ? 2.173 7.464 1.445 1.00 94.69 124 GLU A CA 1
ATOM 924 C C . GLU A 1 124 ? 3.156 6.722 0.529 1.00 94.69 124 GLU A C 1
ATOM 926 O O . GLU A 1 124 ? 4.055 6.036 1.009 1.00 94.69 1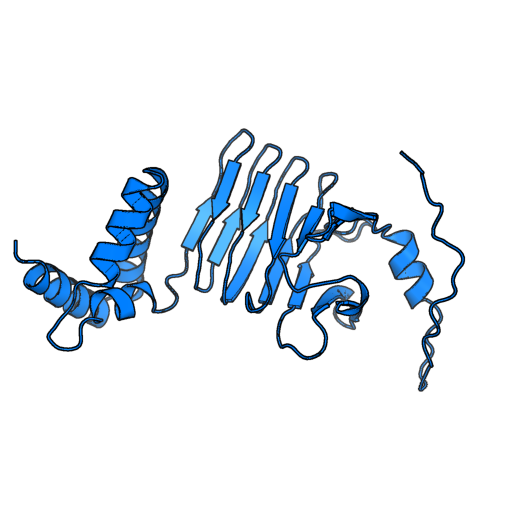24 GLU A O 1
ATOM 931 N N . ILE A 1 125 ? 3.002 6.871 -0.787 1.00 92.44 125 ILE A N 1
ATOM 932 C CA . ILE A 1 125 ? 3.893 6.287 -1.795 1.00 92.44 125 ILE A CA 1
ATOM 933 C C . ILE A 1 125 ? 4.800 7.378 -2.353 1.00 92.44 125 ILE A C 1
ATOM 935 O O . ILE A 1 125 ? 4.317 8.389 -2.875 1.00 92.44 125 ILE A O 1
ATOM 939 N N . MET A 1 126 ? 6.105 7.137 -2.285 1.00 88.75 126 MET A N 1
ATOM 940 C CA . MET A 1 126 ? 7.126 7.966 -2.906 1.00 88.75 126 MET A CA 1
ATOM 941 C C . MET A 1 126 ? 7.839 7.169 -3.992 1.00 88.75 126 MET A C 1
ATOM 943 O O . MET A 1 126 ? 8.716 6.366 -3.691 1.00 88.75 126 MET A O 1
ATOM 947 N N . ASP A 1 127 ? 7.487 7.431 -5.249 1.00 83.12 127 ASP A N 1
ATOM 948 C CA . ASP A 1 127 ? 8.184 6.854 -6.396 1.00 83.12 127 ASP A CA 1
ATOM 949 C C . ASP A 1 127 ? 8.213 7.796 -7.599 1.00 83.12 127 ASP A C 1
ATOM 951 O O . ASP A 1 127 ? 7.406 8.725 -7.715 1.00 83.12 127 ASP A O 1
ATOM 955 N N . ALA A 1 128 ? 9.202 7.606 -8.462 1.00 72.38 128 ALA A N 1
ATOM 956 C CA . ALA A 1 128 ? 9.416 8.401 -9.658 1.00 72.38 128 ALA A CA 1
ATOM 957 C C . ALA A 1 128 ? 10.029 7.615 -10.828 1.00 72.38 128 ALA A C 1
ATOM 959 O O . ALA A 1 128 ? 10.150 8.201 -11.909 1.00 72.38 128 ALA A O 1
ATOM 960 N N . ASN A 1 129 ? 10.449 6.356 -10.641 1.00 78.31 129 ASN A N 1
ATOM 961 C CA . ASN A 1 129 ? 11.115 5.581 -11.687 1.00 78.31 129 ASN A CA 1
ATOM 962 C C . ASN A 1 129 ? 10.407 4.252 -11.900 1.00 78.31 129 ASN A C 1
ATOM 964 O O . ASN A 1 129 ? 10.465 3.400 -11.031 1.00 78.31 129 ASN A O 1
ATOM 968 N N . GLY A 1 130 ? 9.906 4.031 -13.110 1.00 80.75 130 GLY A N 1
ATOM 969 C CA . GLY A 1 130 ? 9.282 2.758 -13.425 1.00 80.75 130 GLY A CA 1
ATOM 970 C C . GLY A 1 130 ? 8.001 2.909 -14.201 1.00 80.75 130 GLY A C 1
ATOM 971 O O . GLY A 1 130 ? 7.647 4.002 -14.642 1.00 80.75 130 GLY A O 1
ATOM 972 N N . TYR A 1 131 ? 7.352 1.769 -14.402 1.00 83.50 131 TYR A N 1
ATOM 973 C CA . TYR A 1 131 ? 5.954 1.664 -14.782 1.00 83.50 131 TYR A CA 1
ATOM 974 C C . TYR A 1 131 ? 5.171 1.056 -13.621 1.00 83.50 131 TYR A C 1
ATOM 976 O O . TYR A 1 131 ? 4.805 -0.123 -13.654 1.00 83.50 131 TYR A O 1
ATOM 984 N N . ASP A 1 132 ? 4.916 1.866 -12.602 1.00 86.56 132 ASP A N 1
ATOM 985 C CA . ASP A 1 132 ? 4.493 1.357 -11.301 1.00 86.56 132 ASP A CA 1
ATOM 986 C C . ASP A 1 132 ? 2.976 1.179 -11.210 1.00 86.56 132 ASP A C 1
ATOM 988 O O . ASP A 1 132 ? 2.179 1.803 -11.924 1.00 86.56 132 ASP A O 1
ATOM 992 N N . GLY A 1 133 ? 2.549 0.284 -10.327 1.00 86.50 133 GLY A N 1
ATOM 993 C CA . GLY A 1 133 ? 1.161 -0.117 -10.176 1.00 86.50 133 GLY A CA 1
ATOM 994 C C . GLY A 1 133 ? 0.665 -0.027 -8.744 1.00 86.50 133 GLY A C 1
ATOM 995 O O . GLY A 1 133 ? 1.231 -0.634 -7.844 1.00 86.50 133 GLY A O 1
ATOM 996 N N . LEU A 1 134 ? -0.479 0.621 -8.538 1.00 90.69 134 LEU A N 1
ATOM 997 C CA . LEU A 1 134 ? -1.270 0.443 -7.323 1.00 90.69 134 LEU A CA 1
ATOM 998 C C . LEU A 1 134 ? -2.301 -0.663 -7.550 1.00 90.69 134 LEU A C 1
ATOM 1000 O O . LEU A 1 134 ? -3.154 -0.569 -8.434 1.00 90.69 134 LEU A O 1
ATOM 1004 N N . LYS A 1 135 ? -2.248 -1.716 -6.744 1.00 92.12 135 LYS A N 1
ATOM 1005 C CA . LYS A 1 135 ? -3.180 -2.836 -6.789 1.00 92.12 135 LYS A CA 1
ATOM 1006 C C . LYS A 1 135 ? -4.116 -2.796 -5.591 1.00 92.12 135 LYS A C 1
ATOM 1008 O O . LYS A 1 135 ? -3.699 -3.022 -4.457 1.00 92.12 135 LYS A O 1
ATOM 1013 N N . PHE A 1 136 ? -5.395 -2.583 -5.869 1.00 91.00 136 PHE A N 1
ATOM 1014 C CA . PHE A 1 136 ? -6.436 -2.660 -4.862 1.00 91.00 136 PHE A CA 1
ATOM 1015 C C . PHE A 1 136 ? -6.851 -4.105 -4.571 1.00 91.00 136 PHE A C 1
ATOM 1017 O O . PHE A 1 136 ? -7.002 -4.927 -5.483 1.00 91.00 136 PHE A O 1
ATOM 1024 N N . GLY A 1 137 ? -7.041 -4.393 -3.283 1.00 90.50 137 GLY A N 1
ATOM 1025 C CA . GLY A 1 137 ? -7.616 -5.639 -2.785 1.00 90.50 137 GLY A CA 1
ATOM 1026 C C . GLY A 1 137 ? -9.106 -5.800 -3.108 1.00 90.50 137 GLY A C 1
ATOM 1027 O O . GLY A 1 137 ? -9.738 -4.954 -3.745 1.00 90.50 137 GLY A O 1
ATOM 1028 N N . GLU A 1 138 ? -9.686 -6.917 -2.668 1.00 89.69 138 GLU A N 1
ATOM 1029 C CA . GLU A 1 138 ? -11.125 -7.161 -2.810 1.00 89.69 138 GLU A CA 1
ATOM 1030 C C . GLU A 1 138 ? -11.957 -6.084 -2.092 1.00 89.69 138 GLU A C 1
ATOM 1032 O O . GLU A 1 138 ? -11.563 -5.553 -1.056 1.00 89.69 138 GLU A O 1
ATOM 1037 N N . GLY A 1 139 ? -13.134 -5.772 -2.640 1.00 88.06 139 GLY A N 1
ATOM 1038 C CA . GLY A 1 139 ? -14.056 -4.798 -2.046 1.00 88.06 139 GLY A CA 1
ATOM 1039 C C . GLY A 1 139 ? -13.780 -3.335 -2.400 1.00 88.06 139 GLY A C 1
ATOM 1040 O O . GLY A 1 139 ? -14.577 -2.484 -2.022 1.00 88.06 139 GLY A O 1
ATOM 1041 N N . ILE A 1 140 ? -12.718 -3.044 -3.157 1.00 83.69 140 ILE A N 1
ATOM 1042 C CA . ILE A 1 140 ? -12.476 -1.727 -3.753 1.00 83.69 140 ILE A CA 1
ATOM 1043 C C . ILE A 1 140 ? -12.651 -1.850 -5.265 1.00 83.69 140 ILE A C 1
ATOM 1045 O O . ILE A 1 140 ? -11.905 -2.565 -5.937 1.00 83.69 140 ILE A O 1
ATOM 1049 N N . THR A 1 141 ? -13.640 -1.152 -5.812 1.00 82.75 141 THR A N 1
ATOM 1050 C CA . THR A 1 141 ? -13.876 -1.066 -7.254 1.00 82.75 141 THR A CA 1
ATOM 1051 C C . THR A 1 141 ? -13.563 0.329 -7.779 1.00 82.75 141 THR A C 1
ATOM 1053 O O . THR A 1 141 ? -13.315 1.274 -7.033 1.00 82.75 141 THR A O 1
ATOM 1056 N N . LYS A 1 142 ? -13.604 0.482 -9.102 1.00 76.38 142 LYS A N 1
ATOM 1057 C CA . LYS A 1 142 ? -13.394 1.777 -9.750 1.00 76.38 142 LYS A CA 1
ATOM 1058 C C . LYS A 1 142 ? -14.399 2.850 -9.318 1.00 76.38 142 LYS A C 1
ATOM 1060 O O . LYS A 1 142 ? -14.035 4.021 -9.279 1.00 76.38 142 LYS A O 1
ATOM 1065 N N . ASP A 1 143 ? -15.635 2.467 -9.015 1.00 80.81 143 ASP A N 1
ATOM 1066 C CA . ASP A 1 143 ? -16.678 3.416 -8.609 1.00 80.81 143 ASP A CA 1
ATOM 1067 C C . ASP A 1 143 ? -16.532 3.830 -7.130 1.00 80.81 143 ASP A C 1
ATOM 1069 O O . ASP A 1 143 ? -17.095 4.839 -6.698 1.00 80.81 143 ASP A O 1
ATOM 1073 N N . ASP A 1 144 ? -15.717 3.097 -6.368 1.00 82.50 144 ASP A N 1
ATOM 1074 C CA . ASP A 1 144 ? -15.445 3.368 -4.958 1.00 82.50 144 ASP A CA 1
ATOM 1075 C C . ASP A 1 144 ? -14.292 4.353 -4.758 1.00 82.50 144 ASP A C 1
ATOM 1077 O O . ASP A 1 144 ? -14.046 4.754 -3.625 1.00 82.50 144 ASP A O 1
ATOM 1081 N N . ILE A 1 145 ? -13.591 4.772 -5.818 1.00 81.81 145 ILE A N 1
ATOM 1082 C CA . ILE A 1 145 ? -12.415 5.638 -5.689 1.00 81.81 145 ILE A CA 1
ATOM 1083 C C . ILE A 1 145 ? -12.640 7.044 -6.239 1.00 81.81 145 ILE A C 1
ATOM 1085 O O . ILE A 1 145 ? -13.234 7.247 -7.298 1.00 81.81 145 ILE A O 1
ATOM 1089 N N . THR A 1 146 ? -12.085 8.029 -5.538 1.00 80.69 146 THR A N 1
ATOM 1090 C CA . THR A 1 146 ? -11.991 9.415 -6.002 1.00 80.69 146 THR A CA 1
ATOM 1091 C C . THR A 1 146 ? -10.528 9.823 -6.074 1.00 80.69 146 THR A C 1
ATOM 1093 O O . THR A 1 146 ? -9.792 9.642 -5.107 1.00 80.69 146 THR A O 1
ATOM 1096 N N . ILE A 1 147 ? -10.111 10.398 -7.206 1.00 78.69 147 ILE A N 1
ATOM 1097 C CA . ILE A 1 147 ? -8.738 10.875 -7.409 1.00 78.69 147 ILE A CA 1
ATOM 1098 C C . ILE A 1 147 ? -8.726 12.400 -7.463 1.00 78.69 147 ILE A C 1
ATOM 1100 O O . ILE A 1 147 ? -9.428 13.001 -8.276 1.00 78.69 147 ILE A O 1
ATOM 1104 N N . THR A 1 148 ? -7.920 13.028 -6.612 1.00 74.50 148 THR A N 1
ATOM 1105 C CA . THR A 1 148 ? -7.821 14.489 -6.499 1.00 74.50 148 THR A CA 1
ATOM 1106 C C . THR A 1 148 ? -6.373 14.929 -6.417 1.00 74.50 148 THR A C 1
ATOM 1108 O O . THR A 1 148 ? -5.584 14.300 -5.718 1.00 74.50 148 THR A O 1
ATOM 1111 N N . GLN A 1 149 ? -6.042 16.049 -7.056 1.00 74.75 149 GLN A N 1
ATOM 1112 C CA . GLN A 1 149 ? -4.876 16.831 -6.657 1.00 74.75 149 GLN A CA 1
ATOM 1113 C C . GLN A 1 149 ? -5.329 17.896 -5.663 1.00 74.75 149 GLN A C 1
ATOM 1115 O O . GLN A 1 149 ? -6.314 18.591 -5.918 1.00 74.75 149 GLN A O 1
ATOM 1120 N N . GLU A 1 150 ? -4.636 18.012 -4.538 1.00 75.06 150 GLU A N 1
ATOM 1121 C CA . GLU A 1 150 ? -4.998 18.964 -3.489 1.00 75.06 150 GLU A CA 1
ATOM 1122 C C . GLU A 1 150 ? -4.106 20.204 -3.483 1.00 75.06 150 GLU A C 1
ATOM 1124 O O . GLU A 1 150 ? -3.172 20.336 -4.274 1.00 75.06 150 GLU A O 1
ATOM 1129 N N . ALA A 1 151 ? -4.420 21.154 -2.596 1.00 73.12 151 ALA A N 1
ATOM 1130 C CA . ALA A 1 151 ? -3.722 22.435 -2.488 1.00 73.12 151 ALA A CA 1
ATOM 1131 C C . ALA A 1 151 ? -2.233 22.299 -2.119 1.00 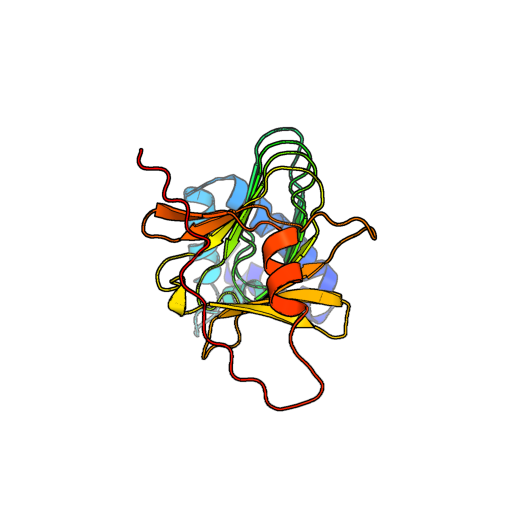73.12 151 ALA A C 1
ATOM 1133 O O . ALA A 1 151 ? -1.455 23.222 -2.355 1.00 73.12 151 ALA A O 1
ATOM 1134 N N . ASP A 1 152 ? -1.835 21.159 -1.554 1.00 75.81 152 ASP A N 1
ATOM 1135 C CA . ASP A 1 152 ? -0.438 20.815 -1.285 1.00 75.81 152 ASP A CA 1
ATOM 1136 C C . ASP A 1 152 ? 0.322 20.335 -2.536 1.00 75.81 152 ASP A C 1
ATOM 1138 O O . ASP A 1 152 ? 1.531 20.117 -2.481 1.00 75.81 152 ASP A O 1
ATOM 1142 N N . GLY A 1 153 ? -0.371 20.208 -3.670 1.00 73.12 153 GLY A N 1
ATOM 1143 C CA . GLY A 1 153 ? 0.178 19.774 -4.947 1.00 73.12 153 GLY A CA 1
ATOM 1144 C C . GLY A 1 153 ? 0.273 18.258 -5.104 1.00 73.12 153 GLY A C 1
ATOM 1145 O O . GLY A 1 153 ? 0.613 17.804 -6.200 1.00 73.12 153 GLY A O 1
ATOM 1146 N N . PHE A 1 154 ? -0.056 17.474 -4.074 1.00 78.00 154 PHE A N 1
ATOM 1147 C CA . PHE A 1 154 ? -0.000 16.016 -4.127 1.00 78.00 154 PHE A CA 1
ATOM 1148 C C . PHE A 1 154 ? -1.287 15.418 -4.685 1.00 78.00 154 PHE A C 1
ATOM 1150 O O . PHE A 1 154 ? -2.365 16.014 -4.624 1.00 78.00 154 PHE A O 1
ATOM 1157 N N . VAL A 1 155 ? -1.152 14.216 -5.244 1.00 77.81 155 VAL A N 1
ATOM 1158 C CA . VAL A 1 155 ? -2.283 13.424 -5.721 1.00 77.81 155 VAL A CA 1
ATOM 1159 C C . VAL A 1 155 ? -2.699 12.448 -4.635 1.00 77.81 155 VAL A C 1
ATOM 1161 O O . VAL A 1 155 ? -1.867 11.808 -3.994 1.00 77.81 155 VAL A O 1
ATOM 1164 N N . TYR A 1 156 ? -4.006 12.330 -4.467 1.00 84.12 156 TYR A N 1
ATOM 1165 C CA . TYR A 1 156 ? -4.653 11.461 -3.508 1.00 84.12 156 TYR A CA 1
ATOM 1166 C C . TYR A 1 156 ? -5.644 10.567 -4.237 1.00 84.12 156 TYR A C 1
ATOM 1168 O O . TYR A 1 156 ? -6.431 11.055 -5.051 1.00 84.12 156 TYR A O 1
ATOM 1176 N N . ILE A 1 157 ? -5.645 9.282 -3.904 1.00 87.00 157 ILE A N 1
ATOM 1177 C CA . ILE A 1 157 ? -6.753 8.372 -4.172 1.00 87.00 157 ILE A CA 1
ATOM 1178 C C . ILE A 1 157 ? -7.439 8.099 -2.841 1.00 87.00 157 ILE A C 1
ATOM 1180 O O . ILE A 1 157 ? -6.813 7.630 -1.895 1.00 87.00 157 ILE A O 1
ATOM 1184 N N . ARG A 1 158 ? -8.731 8.402 -2.764 1.00 89.75 158 ARG A N 1
ATOM 1185 C CA . ARG A 1 158 ? -9.561 8.140 -1.587 1.00 89.75 158 ARG A CA 1
ATOM 1186 C C . ARG A 1 158 ? -10.548 7.038 -1.878 1.00 89.75 158 ARG A C 1
ATOM 1188 O O . ARG A 1 158 ? -11.163 7.058 -2.946 1.00 89.75 158 ARG A O 1
ATOM 1195 N N . ILE A 1 159 ? -10.743 6.150 -0.910 1.00 92.00 159 ILE A N 1
ATOM 1196 C CA . ILE A 1 159 ? -11.820 5.167 -0.966 1.00 92.00 159 ILE A CA 1
ATOM 1197 C C . ILE A 1 159 ? -13.072 5.804 -0.352 1.00 92.00 159 ILE A C 1
ATOM 1199 O O . ILE A 1 159 ? -13.108 6.183 0.822 1.00 92.00 159 ILE A O 1
ATOM 1203 N N . ASN A 1 160 ? -14.101 5.984 -1.171 1.00 86.94 160 ASN A N 1
ATOM 1204 C CA . ASN A 1 160 ? -15.332 6.684 -0.831 1.00 86.94 160 ASN A CA 1
ATOM 1205 C C . ASN A 1 160 ? -16.010 6.046 0.390 1.00 86.94 160 ASN A C 1
ATOM 1207 O O . ASN A 1 160 ? -16.116 4.829 0.495 1.00 86.94 160 ASN A O 1
ATOM 1211 N N . ASN A 1 161 ? -16.535 6.883 1.290 1.00 92.81 161 ASN A N 1
ATOM 1212 C CA . ASN A 1 161 ? -17.193 6.465 2.538 1.00 92.81 161 ASN A CA 1
ATOM 1213 C C . ASN A 1 161 ? -16.283 5.738 3.548 1.00 92.81 161 ASN A C 1
ATOM 1215 O O . ASN A 1 161 ? -16.787 5.089 4.464 1.00 92.81 161 ASN A O 1
ATOM 1219 N N . THR A 1 162 ? -14.964 5.878 3.419 1.00 94.44 162 THR A N 1
ATOM 1220 C CA . THR A 1 162 ? -13.978 5.347 4.369 1.00 94.44 162 THR A CA 1
ATOM 1221 C C . THR A 1 162 ? -13.003 6.444 4.810 1.00 94.44 162 THR A C 1
ATOM 1223 O O . THR A 1 162 ? -13.085 7.589 4.357 1.00 94.44 162 THR A O 1
ATOM 1226 N N . THR A 1 163 ? -12.073 6.093 5.696 1.00 93.44 163 THR A N 1
ATOM 1227 C CA . THR A 1 163 ? -10.897 6.911 6.026 1.00 93.44 163 THR A CA 1
ATOM 1228 C C . THR A 1 163 ? -9.660 6.525 5.216 1.00 93.44 163 THR A C 1
ATOM 1230 O O . THR A 1 163 ? -8.592 7.077 5.464 1.00 93.44 163 THR A O 1
ATOM 1233 N N . ASP A 1 164 ? -9.793 5.583 4.283 1.00 96.06 164 ASP A N 1
ATOM 1234 C CA . ASP A 1 164 ? -8.675 5.005 3.556 1.00 96.06 164 ASP A CA 1
ATOM 1235 C C . ASP A 1 164 ? -8.209 5.932 2.429 1.00 96.06 164 ASP A C 1
ATOM 1237 O O . ASP A 1 164 ? -9.004 6.419 1.609 1.00 96.06 164 ASP A O 1
ATOM 1241 N N . VAL A 1 165 ? -6.902 6.187 2.395 1.00 94.81 165 VAL A N 1
ATOM 1242 C CA . VAL A 1 165 ? -6.283 7.153 1.488 1.00 94.81 165 VAL A CA 1
ATOM 1243 C C . VAL A 1 165 ? -4.918 6.659 1.032 1.00 94.81 165 VAL A C 1
ATOM 1245 O O . VAL A 1 165 ? -4.063 6.336 1.848 1.00 94.81 165 VAL A O 1
ATOM 1248 N N . VAL A 1 166 ? -4.678 6.721 -0.276 1.00 93.62 166 VAL A N 1
ATOM 1249 C CA . VAL A 1 166 ? -3.343 6.598 -0.862 1.00 93.62 166 VAL A CA 1
ATOM 1250 C C . VAL A 1 166 ? -2.896 7.971 -1.344 1.00 93.62 166 VAL A C 1
ATOM 1252 O O . VAL A 1 166 ? -3.551 8.595 -2.180 1.00 93.62 166 VAL A O 1
ATOM 1255 N N . LYS A 1 167 ? -1.783 8.456 -0.808 1.00 90.94 167 LYS A N 1
ATOM 1256 C CA . LYS A 1 167 ? -1.145 9.717 -1.170 1.00 90.94 167 LYS A CA 1
ATOM 1257 C C . LYS A 1 167 ? 0.121 9.433 -1.963 1.00 90.94 167 LYS A C 1
ATOM 1259 O O . LYS A 1 167 ? 0.959 8.658 -1.523 1.00 90.94 167 LYS A O 1
ATOM 1264 N N . PHE A 1 168 ? 0.304 10.141 -3.068 1.00 85.50 168 PHE A N 1
ATOM 1265 C CA . PHE A 1 168 ? 1.534 10.089 -3.851 1.00 85.50 168 PHE A CA 1
ATOM 1266 C C . PHE A 1 168 ? 2.365 11.338 -3.585 1.00 85.50 168 PHE A C 1
ATOM 1268 O O . PHE A 1 168 ? 1.970 12.449 -3.960 1.00 85.50 168 PHE A O 1
ATOM 1275 N N . THR A 1 169 ? 3.508 11.165 -2.927 1.00 78.62 169 THR A N 1
ATOM 1276 C CA . THR A 1 169 ? 4.476 12.231 -2.679 1.00 78.62 169 THR A CA 1
ATOM 1277 C C . THR A 1 169 ? 5.625 12.121 -3.669 1.00 78.62 169 THR A C 1
ATOM 1279 O O . THR A 1 169 ? 6.371 11.155 -3.709 1.00 78.62 169 THR A O 1
ATOM 1282 N N . GLN A 1 170 ? 5.755 13.121 -4.537 1.00 68.56 170 GLN A N 1
ATOM 1283 C CA . GLN A 1 170 ? 6.819 13.163 -5.537 1.00 68.56 170 GLN A CA 1
ATOM 1284 C C . GLN A 1 170 ? 8.097 13.759 -4.925 1.00 68.56 170 GLN A C 1
ATOM 1286 O O . GLN A 1 170 ? 8.022 14.734 -4.176 1.00 68.56 170 GLN A O 1
ATOM 1291 N N . ALA A 1 171 ? 9.275 13.243 -5.293 1.00 45.97 171 ALA A N 1
ATOM 1292 C CA . ALA A 1 171 ? 10.562 13.819 -4.886 1.00 45.97 171 ALA A CA 1
ATOM 1293 C C . ALA A 1 171 ? 11.030 15.009 -5.760 1.00 45.97 171 ALA A C 1
ATOM 1295 O O . ALA A 1 171 ? 11.941 15.733 -5.359 1.00 45.97 171 ALA A O 1
ATOM 1296 N N . SER A 1 172 ? 10.463 15.235 -6.957 1.00 39.56 172 SER A N 1
ATOM 1297 C CA . SER A 1 172 ? 10.988 16.242 -7.895 1.00 39.56 172 SER A CA 1
ATOM 1298 C C . SER A 1 172 ? 9.985 16.665 -8.969 1.00 39.56 172 SER A C 1
ATOM 1300 O O . SER A 1 172 ? 9.407 15.815 -9.628 1.00 39.56 172 SER A O 1
ATOM 1302 N N . THR A 1 173 ? 9.894 17.981 -9.179 1.00 41.62 173 THR A N 1
ATOM 1303 C CA . THR A 1 173 ? 8.957 18.832 -9.948 1.00 41.62 173 THR A CA 1
ATOM 1304 C C . THR A 1 173 ? 8.734 18.533 -11.446 1.00 41.62 173 THR A C 1
ATOM 1306 O O . THR A 1 173 ? 8.397 19.435 -12.220 1.00 41.62 173 THR A O 1
ATOM 1309 N N . THR A 1 174 ? 8.893 17.292 -11.895 1.00 44.22 174 THR A N 1
ATOM 1310 C CA . THR A 1 174 ? 8.651 16.861 -13.276 1.00 44.22 174 THR A CA 1
ATOM 1311 C C . THR A 1 174 ? 7.417 15.972 -13.347 1.00 44.22 174 THR A C 1
ATOM 1313 O O . THR A 1 174 ? 7.102 15.239 -12.427 1.00 44.22 174 THR A O 1
ATOM 1316 N N . SER A 1 175 ? 6.672 16.072 -14.436 1.00 48.72 175 SER A N 1
ATOM 1317 C CA . SER A 1 175 ? 5.295 15.608 -14.646 1.00 48.72 175 SER A CA 1
ATOM 1318 C C . SER A 1 175 ? 5.044 14.082 -14.649 1.00 48.72 175 SER A C 1
ATOM 1320 O O . SER A 1 175 ? 4.178 13.621 -15.390 1.00 48.72 175 SER A O 1
ATOM 1322 N N . THR A 1 176 ? 5.784 13.288 -13.876 1.00 53.00 176 THR A N 1
ATOM 1323 C CA . THR A 1 176 ? 5.623 11.831 -13.751 1.00 53.00 176 THR A CA 1
ATOM 1324 C C . THR A 1 176 ? 4.942 11.507 -12.422 1.00 53.00 176 THR A C 1
ATOM 1326 O O . THR A 1 176 ? 5.453 11.844 -11.357 1.00 53.00 176 THR A O 1
ATOM 1329 N N . LEU A 1 177 ? 3.738 10.931 -12.462 1.00 58.44 177 LEU A N 1
ATOM 1330 C CA . LEU A 1 177 ? 3.100 10.425 -11.241 1.00 58.44 177 LEU A CA 1
ATOM 1331 C C . LEU A 1 177 ? 3.914 9.248 -10.692 1.00 58.44 177 LEU A C 1
ATOM 1333 O O . LEU A 1 177 ? 4.596 8.580 -11.456 1.00 58.44 177 LEU A O 1
ATOM 1337 N N . ALA A 1 178 ? 3.795 8.993 -9.390 1.00 64.50 178 ALA A N 1
ATOM 1338 C CA . ALA A 1 178 ? 4.439 7.857 -8.728 1.00 64.50 178 ALA A CA 1
ATOM 1339 C C . ALA A 1 178 ? 3.842 6.486 -9.113 1.00 64.50 178 ALA A C 1
ATOM 1341 O O . ALA A 1 178 ? 4.326 5.470 -8.644 1.00 64.50 178 ALA A O 1
ATOM 1342 N N . ILE A 1 179 ? 2.761 6.457 -9.907 1.00 72.38 179 ILE A N 1
ATOM 1343 C CA . ILE A 1 179 ? 2.177 5.234 -10.473 1.00 72.38 179 ILE A CA 1
ATOM 1344 C C . ILE A 1 179 ? 1.637 5.481 -11.887 1.00 72.38 179 ILE A C 1
ATOM 1346 O O . ILE A 1 179 ? 1.098 6.552 -12.190 1.00 72.38 179 ILE A O 1
ATOM 1350 N N . ASP A 1 180 ? 1.695 4.443 -12.718 1.00 75.81 180 ASP A N 1
ATOM 1351 C CA . ASP A 1 180 ? 1.179 4.396 -14.089 1.00 75.81 180 ASP A CA 1
ATOM 1352 C C . ASP A 1 180 ? -0.119 3.588 -14.206 1.00 75.81 180 ASP A C 1
ATOM 1354 O O . ASP A 1 180 ? -0.911 3.792 -15.133 1.00 75.81 180 ASP A O 1
ATOM 1358 N N . TYR A 1 181 ? -0.359 2.655 -13.283 1.00 77.25 181 TYR A N 1
ATOM 1359 C CA . TYR A 1 181 ? -1.478 1.718 -13.358 1.00 77.25 181 TYR A CA 1
ATOM 1360 C C . TYR A 1 181 ? -2.236 1.606 -12.036 1.00 77.25 181 TYR A C 1
ATOM 1362 O O . TYR A 1 181 ? -1.649 1.566 -10.960 1.00 77.25 181 TYR A O 1
ATOM 1370 N N . ILE A 1 182 ? -3.561 1.480 -12.135 1.00 80.38 182 ILE A N 1
ATOM 1371 C CA . ILE A 1 182 ? -4.406 0.950 -11.061 1.00 80.38 182 ILE A CA 1
ATOM 1372 C C . ILE A 1 182 ? -4.922 -0.415 -11.491 1.00 80.38 182 ILE A C 1
ATOM 1374 O O . ILE A 1 182 ? -5.535 -0.535 -12.555 1.00 80.38 182 ILE A O 1
ATOM 1378 N N . TYR A 1 183 ? -4.731 -1.414 -10.639 1.00 80.94 183 TYR A N 1
ATOM 1379 C CA . TYR A 1 183 ? -5.258 -2.764 -10.793 1.00 80.94 183 TYR A CA 1
ATOM 1380 C C . TYR A 1 183 ? -6.347 -3.022 -9.754 1.00 80.94 183 TYR A C 1
ATOM 1382 O O . TYR A 1 183 ? -6.190 -2.660 -8.590 1.00 80.94 183 TYR A O 1
ATOM 1390 N N . PHE A 1 184 ? -7.424 -3.689 -10.160 1.00 83.25 184 PHE A N 1
ATOM 1391 C CA . PHE A 1 184 ? -8.507 -4.113 -9.274 1.00 83.25 184 PHE A CA 1
ATOM 1392 C C . PHE A 1 184 ? -8.570 -5.642 -9.173 1.00 83.25 184 PHE A C 1
ATOM 1394 O O . PHE A 1 184 ? -8.034 -6.368 -10.018 1.00 83.25 184 PHE A O 1
ATOM 1401 N N . ALA A 1 185 ? -9.250 -6.144 -8.140 1.00 78.88 185 ALA A N 1
ATOM 1402 C CA . ALA A 1 185 ? -9.357 -7.576 -7.857 1.00 78.88 185 ALA A CA 1
ATOM 1403 C C . ALA A 1 185 ? -10.045 -8.396 -8.971 1.00 78.88 185 ALA A C 1
ATOM 1405 O O . ALA A 1 185 ? -9.793 -9.591 -9.106 1.00 78.88 185 ALA A O 1
ATOM 1406 N N . ASP A 1 186 ? -10.871 -7.767 -9.812 1.00 72.25 186 ASP A N 1
ATOM 1407 C CA . ASP A 1 186 ? -11.518 -8.402 -10.969 1.00 72.25 186 ASP A CA 1
ATOM 1408 C C . ASP A 1 186 ? -10.591 -8.548 -12.198 1.00 72.25 186 ASP A C 1
ATOM 1410 O O . ASP A 1 186 ? -11.033 -8.960 -13.272 1.00 72.25 186 ASP A O 1
ATOM 1414 N N . ASN A 1 187 ? -9.299 -8.238 -12.039 1.00 64.75 187 ASN A N 1
ATOM 1415 C CA . ASN A 1 187 ? -8.276 -8.142 -13.086 1.00 64.75 187 ASN A CA 1
ATOM 1416 C C . ASN A 1 187 ? -8.515 -7.022 -14.108 1.00 64.75 187 ASN A C 1
ATOM 1418 O O . ASN A 1 187 ? -7.788 -6.929 -15.105 1.00 64.75 187 ASN A O 1
ATOM 1422 N N . SER A 1 188 ? -9.498 -6.147 -13.880 1.00 64.44 188 SER A N 1
ATOM 1423 C CA . SER A 1 188 ? -9.556 -4.892 -14.612 1.00 64.44 188 SER A CA 1
ATOM 1424 C C . SER A 1 188 ? -8.383 -4.009 -14.187 1.00 64.44 188 SER A C 1
ATOM 1426 O O . SER A 1 188 ? -7.954 -3.993 -13.031 1.00 64.44 188 SER A O 1
ATOM 1428 N N . HIS A 1 189 ? -7.829 -3.284 -15.152 1.00 59.25 189 HIS A N 1
ATOM 1429 C CA . HIS A 1 189 ? -6.794 -2.297 -14.900 1.00 59.25 189 HIS A CA 1
ATOM 1430 C C . HIS A 1 189 ? -7.134 -1.006 -15.632 1.00 59.25 189 HIS A C 1
ATOM 1432 O O . HIS A 1 189 ? -7.730 -1.006 -16.712 1.00 59.25 189 HIS A O 1
ATOM 1438 N N . SER A 1 190 ? -6.786 0.116 -15.018 1.00 61.66 190 SER A N 1
ATOM 1439 C CA . SER A 1 190 ? -6.867 1.437 -15.626 1.00 61.66 190 SER A CA 1
ATOM 1440 C C . SER A 1 190 ? -5.465 2.017 -15.667 1.00 61.66 190 SER A C 1
ATOM 1442 O O . SER A 1 190 ? -4.830 2.175 -14.629 1.00 61.66 190 SER A O 1
ATOM 1444 N N . ARG A 1 191 ? -4.986 2.350 -16.868 1.00 58.66 191 ARG A N 1
ATOM 1445 C CA . ARG A 1 191 ? -3.788 3.175 -17.005 1.00 58.66 191 ARG A CA 1
ATOM 1446 C C . ARG A 1 191 ? -4.123 4.572 -16.493 1.00 58.66 191 ARG A C 1
ATOM 1448 O O . ARG A 1 191 ? -5.055 5.204 -16.999 1.00 58.66 191 ARG A O 1
ATOM 1455 N N . ILE A 1 192 ? -3.376 5.035 -15.504 1.00 57.44 192 ILE A N 1
ATOM 1456 C CA . ILE A 1 192 ? -3.359 6.436 -15.133 1.00 57.44 192 ILE A CA 1
ATOM 1457 C C . ILE A 1 192 ? -2.356 7.120 -16.053 1.00 57.44 192 ILE A C 1
ATOM 1459 O O . ILE A 1 192 ? -1.158 6.885 -15.973 1.00 57.44 192 ILE A O 1
ATOM 1463 N N . ASP A 1 193 ? -2.838 7.998 -16.927 1.00 50.31 193 ASP A N 1
ATOM 1464 C CA . ASP A 1 193 ? -1.945 8.957 -17.565 1.00 50.31 193 ASP A CA 1
ATOM 1465 C C . ASP A 1 193 ? -1.954 10.241 -16.733 1.00 50.31 193 ASP A C 1
ATOM 1467 O O . ASP A 1 193 ? -3.003 10.874 -16.560 1.00 50.31 193 ASP A O 1
ATOM 1471 N N . ALA A 1 194 ? -0.786 10.628 -16.218 1.00 46.06 194 ALA A N 1
ATOM 1472 C CA . ALA A 1 194 ? -0.577 11.871 -15.479 1.00 46.06 194 ALA A CA 1
ATOM 1473 C C . ALA A 1 194 ? -1.136 13.094 -16.221 1.00 46.06 194 ALA A C 1
ATOM 1475 O O . ALA A 1 194 ? -1.703 14.004 -15.610 1.00 46.06 194 ALA A O 1
ATOM 1476 N N . ASN A 1 195 ? -1.063 13.084 -17.556 1.00 42.69 195 ASN A N 1
ATOM 1477 C CA . ASN A 1 195 ? -1.595 14.157 -18.386 1.00 42.69 195 ASN A CA 1
ATOM 1478 C C . ASN A 1 195 ? -3.126 14.154 -18.446 1.00 42.69 195 ASN A C 1
ATOM 1480 O O . ASN A 1 195 ? -3.717 15.211 -18.643 1.00 42.69 195 ASN A O 1
ATOM 1484 N N . VAL A 1 196 ? -3.781 13.005 -18.259 1.00 46.06 196 VAL A N 1
ATOM 1485 C CA . VAL A 1 196 ? -5.246 12.880 -18.287 1.00 46.06 196 VAL A CA 1
ATOM 1486 C C . VAL A 1 196 ? -5.857 13.343 -16.966 1.00 46.06 196 VAL A C 1
ATOM 1488 O O . VAL A 1 196 ? -6.802 14.125 -17.009 1.00 46.06 196 VAL A O 1
ATOM 1491 N N . ILE A 1 197 ? -5.285 12.966 -15.815 1.00 48.66 197 ILE A N 1
ATOM 1492 C CA . ILE A 1 197 ? -5.765 13.423 -14.495 1.00 48.66 197 ILE A CA 1
ATOM 1493 C C . ILE A 1 197 ? -5.624 14.948 -14.363 1.00 48.66 197 ILE A C 1
ATOM 1495 O O . ILE A 1 197 ? -6.593 15.633 -14.025 1.00 48.66 197 ILE A O 1
ATOM 1499 N N . LEU A 1 198 ? -4.463 15.503 -14.731 1.00 45.00 198 LEU A N 1
ATOM 1500 C CA . LEU A 1 198 ? -4.213 16.950 -14.701 1.00 45.00 198 LEU A CA 1
ATOM 1501 C C . LEU A 1 198 ? -5.022 17.725 -15.760 1.00 45.00 198 LEU A C 1
ATOM 1503 O O . LEU A 1 198 ? -5.405 18.870 -15.517 1.00 45.00 198 LEU A O 1
ATOM 1507 N N . ALA A 1 199 ? -5.324 17.127 -16.920 1.00 40.19 199 ALA A N 1
ATOM 1508 C CA . ALA A 1 199 ? -6.191 17.748 -17.926 1.00 40.19 199 ALA A CA 1
ATOM 1509 C C . ALA A 1 199 ? -7.669 17.774 -17.502 1.00 40.19 199 ALA A C 1
ATOM 1511 O O . ALA A 1 199 ? -8.354 18.748 -17.806 1.00 40.19 199 ALA A O 1
ATOM 1512 N N . SER A 1 200 ? -8.152 16.766 -16.765 1.00 41.97 200 SER A N 1
ATOM 1513 C CA . SER A 1 200 ? -9.505 16.763 -16.186 1.00 41.97 200 SER A CA 1
ATOM 1514 C C . SER A 1 200 ? -9.665 17.665 -14.955 1.00 41.97 200 SER A C 1
ATOM 1516 O O . SER A 1 200 ? -10.777 18.094 -14.665 1.00 41.97 200 SER A O 1
ATOM 1518 N N . LEU A 1 201 ? -8.571 17.994 -14.257 1.00 37.66 201 LEU A N 1
ATOM 1519 C CA . LEU A 1 201 ? -8.563 18.921 -13.114 1.00 37.66 201 LEU A CA 1
ATOM 1520 C C . LEU A 1 201 ? -8.441 20.402 -13.530 1.00 37.66 201 LEU A C 1
ATOM 1522 O O . LEU A 1 201 ? -8.770 21.290 -12.749 1.00 37.66 201 LEU A O 1
ATOM 1526 N N . LYS A 1 202 ? -8.016 20.695 -14.769 1.00 39.88 202 LYS A N 1
ATOM 1527 C CA . LYS A 1 202 ? -7.776 22.063 -15.276 1.00 39.88 202 LYS A CA 1
ATOM 1528 C C . LYS A 1 202 ? -9.032 22.888 -15.607 1.00 39.88 202 LYS A C 1
ATOM 1530 O O . LYS A 1 202 ? -8.885 24.035 -16.023 1.00 39.88 202 LYS A O 1
ATOM 1535 N N . THR A 1 203 ? -10.241 22.340 -15.469 1.00 38.00 203 THR A N 1
ATOM 1536 C CA . THR A 1 203 ? -11.500 23.037 -15.815 1.00 38.00 203 THR A CA 1
ATOM 1537 C C . THR A 1 203 ? -12.395 23.362 -14.620 1.00 38.00 203 THR A C 1
ATOM 1539 O O . THR A 1 203 ? -13.515 23.815 -14.834 1.00 38.00 203 THR A O 1
ATOM 1542 N N . LEU A 1 204 ? -11.931 23.143 -13.387 1.00 37.66 204 LEU A N 1
ATOM 1543 C CA . LEU A 1 204 ? -12.663 23.534 -12.182 1.00 37.66 204 LEU A CA 1
ATOM 1544 C C . LEU A 1 204 ? -12.318 24.983 -11.829 1.00 37.66 204 LEU A C 1
ATOM 1546 O O . LEU A 1 204 ? -11.146 25.357 -11.758 1.00 37.66 204 LEU A O 1
ATOM 1550 N N . THR A 1 205 ? -13.343 25.811 -11.682 1.00 40.03 205 THR A N 1
ATOM 1551 C CA . THR A 1 205 ? -13.218 27.227 -11.330 1.00 40.03 205 THR A CA 1
ATOM 1552 C C . THR A 1 205 ? -13.532 27.435 -9.852 1.00 40.03 205 THR A C 1
ATOM 1554 O O . THR A 1 205 ? -13.953 26.514 -9.158 1.00 40.03 205 THR A O 1
ATOM 1557 N N . GLU A 1 206 ? -13.313 28.648 -9.338 1.00 32.44 206 GLU A N 1
ATOM 1558 C CA . GLU A 1 206 ? -13.712 29.017 -7.975 1.00 32.44 206 GLU A CA 1
ATOM 1559 C C . GLU A 1 206 ? -15.252 29.109 -7.879 1.00 32.44 206 GLU A C 1
ATOM 1561 O O . GLU A 1 206 ? -15.846 30.186 -7.897 1.00 32.44 206 GLU A O 1
ATOM 1566 N N . GLY A 1 207 ? -15.919 27.956 -7.842 1.00 34.53 207 GLY A N 1
ATOM 1567 C CA . GLY A 1 207 ? -17.368 27.796 -7.766 1.00 34.53 207 GLY A CA 1
ATOM 1568 C C . GLY A 1 207 ? -17.764 26.328 -7.574 1.00 34.53 207 GLY A C 1
ATOM 1569 O O . GLY A 1 207 ? -16.946 25.425 -7.719 1.00 34.53 207 GLY A O 1
ATOM 1570 N N . ASN A 1 208 ? -19.028 26.076 -7.212 1.00 32.84 208 ASN A N 1
ATOM 1571 C CA . ASN A 1 208 ? -19.545 24.708 -7.097 1.00 32.84 208 ASN A CA 1
ATOM 1572 C C . ASN A 1 208 ? -19.701 24.093 -8.495 1.00 32.84 208 ASN A C 1
ATOM 1574 O O . ASN A 1 208 ? -20.723 24.296 -9.153 1.00 32.84 208 ASN A O 1
ATOM 1578 N N . ASP A 1 209 ? -18.703 23.328 -8.923 1.00 35.31 209 ASP A N 1
ATOM 1579 C CA . ASP A 1 209 ? -18.704 22.636 -10.208 1.00 35.31 209 ASP A CA 1
ATOM 1580 C C . ASP A 1 209 ? -19.252 21.206 -10.078 1.00 35.31 209 ASP A C 1
ATOM 1582 O O . ASP A 1 209 ? -18.947 20.470 -9.140 1.00 35.31 209 ASP A O 1
ATOM 1586 N N . THR A 1 210 ? -20.086 20.792 -11.036 1.00 32.72 210 THR A N 1
ATOM 1587 C CA . THR A 1 210 ? -20.632 19.426 -11.102 1.00 32.72 210 THR A CA 1
ATOM 1588 C C . THR A 1 210 ? -19.797 18.583 -12.061 1.00 32.72 210 THR A C 1
ATOM 1590 O O . THR A 1 210 ? -19.845 18.775 -13.277 1.00 32.72 210 THR A O 1
ATOM 1593 N N . LEU A 1 211 ? -19.047 17.621 -11.518 1.00 37.75 211 LEU A N 1
ATOM 1594 C CA . LEU A 1 211 ? -18.254 16.676 -12.299 1.00 37.75 211 LEU A CA 1
ATOM 1595 C C . LEU A 1 211 ? -19.191 15.673 -12.990 1.00 37.75 211 LEU A C 1
ATOM 1597 O O . LEU A 1 211 ? -19.796 14.823 -12.343 1.00 37.75 211 LEU A O 1
ATOM 1601 N N . THR A 1 212 ? -19.320 15.757 -14.314 1.00 36.66 212 THR A N 1
ATOM 1602 C CA . THR A 1 212 ? -19.967 14.695 -15.098 1.00 36.66 212 THR A CA 1
ATOM 1603 C C . THR A 1 212 ? -18.877 13.994 -15.892 1.00 36.66 212 THR A C 1
ATOM 1605 O O . THR A 1 212 ? -18.292 14.593 -16.794 1.00 36.66 212 THR A O 1
ATOM 1608 N N . ALA A 1 213 ? -18.560 12.747 -15.533 1.00 34.97 213 ALA A N 1
ATOM 1609 C CA . ALA A 1 213 ? -17.563 11.946 -16.236 1.00 34.97 213 ALA A CA 1
ATOM 1610 C C . ALA A 1 213 ? -17.959 11.818 -17.716 1.00 34.97 213 ALA A C 1
ATOM 1612 O O . ALA A 1 213 ? -18.901 11.107 -18.072 1.00 34.97 213 ALA A O 1
ATOM 1613 N N . ASN A 1 214 ? -17.264 12.542 -18.593 1.00 32.31 214 ASN A N 1
ATOM 1614 C CA . ASN A 1 214 ? -17.558 12.507 -20.016 1.00 32.31 214 ASN A CA 1
ATOM 1615 C C . ASN A 1 214 ? -16.998 11.192 -20.585 1.00 32.31 214 ASN A C 1
ATOM 1617 O O . ASN A 1 214 ? -15.784 10.994 -20.647 1.00 32.31 214 ASN A O 1
ATOM 1621 N N . ARG A 1 215 ? -17.892 10.263 -20.957 1.00 39.88 215 ARG A N 1
ATOM 1622 C CA . ARG A 1 215 ? -17.583 8.954 -21.565 1.00 39.88 215 ARG A CA 1
ATOM 1623 C C . ARG A 1 215 ? -16.902 9.106 -22.939 1.00 39.88 215 ARG A C 1
ATOM 1625 O O . ARG A 1 215 ? -17.525 8.743 -23.924 1.00 39.88 215 ARG A O 1
ATOM 1632 N N . MET A 1 216 ? -15.668 9.604 -23.064 1.00 37.38 216 MET A N 1
ATOM 1633 C CA . MET A 1 216 ? -14.924 9.569 -24.347 1.00 37.38 216 MET A CA 1
ATOM 1634 C C . MET A 1 216 ? -13.387 9.544 -24.213 1.00 37.38 216 MET A C 1
ATOM 1636 O O . MET A 1 216 ? -12.691 10.196 -24.982 1.00 37.38 216 MET A O 1
ATOM 1640 N N . ALA A 1 217 ? -12.825 8.751 -23.295 1.00 32.69 217 ALA A N 1
ATOM 1641 C CA . ALA A 1 217 ? -11.392 8.409 -23.369 1.00 32.69 217 ALA A CA 1
ATOM 1642 C C . ALA A 1 217 ? -11.048 6.958 -22.976 1.00 32.69 217 ALA A C 1
ATOM 1644 O O . ALA A 1 217 ? -9.881 6.636 -22.786 1.00 32.69 217 ALA A O 1
ATOM 1645 N N . LEU A 1 218 ? -12.032 6.047 -22.903 1.00 33.97 218 LEU A N 1
ATOM 1646 C CA . LEU A 1 218 ? -11.730 4.612 -22.939 1.00 33.97 218 LEU A CA 1
ATOM 1647 C C . LEU A 1 218 ? -11.541 4.188 -24.400 1.00 33.97 218 LEU A C 1
ATOM 1649 O O . LEU A 1 218 ? -12.492 3.757 -25.054 1.00 33.97 218 LEU A O 1
ATOM 1653 N N . THR A 1 219 ? -10.316 4.262 -24.916 1.00 29.92 219 THR A N 1
ATOM 1654 C CA . THR A 1 219 ? -9.928 3.315 -25.965 1.00 29.92 219 THR A CA 1
ATOM 1655 C C . THR A 1 219 ? -9.793 1.952 -25.309 1.00 29.92 219 THR A C 1
ATOM 1657 O O . THR A 1 219 ? -8.828 1.663 -24.608 1.00 29.92 219 THR A O 1
ATOM 1660 N N . THR A 1 220 ? -10.817 1.131 -25.502 1.00 28.12 220 THR A N 1
ATOM 1661 C CA . THR A 1 220 ? -10.783 -0.301 -25.228 1.00 28.12 220 THR A CA 1
ATOM 1662 C C . THR A 1 220 ? -9.737 -0.921 -26.151 1.00 28.12 220 THR A C 1
ATOM 1664 O O . THR A 1 220 ? -9.961 -1.001 -27.357 1.00 28.12 220 THR A O 1
ATOM 1667 N N . PHE A 1 221 ? -8.611 -1.381 -25.610 1.00 30.53 221 PHE A N 1
ATOM 1668 C CA . PHE A 1 221 ? -7.886 -2.467 -26.260 1.00 30.53 221 PHE A CA 1
ATOM 1669 C C . PHE A 1 221 ? -8.558 -3.769 -25.823 1.00 30.53 221 PHE A C 1
ATOM 1671 O O . PHE A 1 221 ? -8.584 -4.119 -24.646 1.00 30.53 221 PHE A O 1
ATOM 1678 N N . LYS A 1 222 ? -9.220 -4.420 -26.783 1.00 29.08 222 LYS A N 1
ATOM 1679 C CA . LYS A 1 222 ? -9.606 -5.832 -26.681 1.00 29.08 222 LYS A CA 1
ATOM 1680 C C . LYS A 1 222 ? -8.339 -6.691 -26.899 1.00 29.08 222 LYS A C 1
ATOM 1682 O O . LYS A 1 222 ? -7.397 -6.159 -27.482 1.00 29.08 222 LYS A O 1
ATOM 1687 N N . PRO A 1 223 ? -8.343 -7.952 -26.426 1.00 40.84 223 PRO A N 1
ATOM 1688 C CA . PRO A 1 223 ? -7.191 -8.682 -25.882 1.00 40.84 223 PRO A CA 1
ATOM 1689 C C . PRO A 1 223 ? -5.975 -8.778 -26.798 1.00 40.84 223 PRO A C 1
ATOM 1691 O O . PRO A 1 223 ? -6.168 -8.857 -28.033 1.00 40.84 223 PRO A O 1
#